Protein AF-A0A9P6KS95-F1 (afdb_monomer_lite)

Secondary structure (DSSP, 8-state):
-HHHHHHHHHTSPPPHHHHHHHHHHTHHHHS----HHHHHHHHHHHHHHHHTTS---------TT----TT-HHHHHHHHHHHHHTT--HHHHHHHHHHHHHHHHHHHHHHHHHHHHHHHHHHHHHHHHTSPP-PPPPPTT--S-SPPP--HHHHHHHHHHHHHHHHHHHHHHHHHHHHHHHHHHHHHHHHHHHHHHHHHHHHHHHHHHHHHHHHHHHHHHHHHHHHHHHHHHHHHHHHHHHTS-----------------------B-TT-PBP---GGG-

Organism: NCBI:txid565426

pLDDT: mean 75.48, std 19.34, range [33.28, 98.31]

Radius of gyration: 48.39 Å; chains: 1; bounding box: 114×67×123 Å

Foldseek 3Di:
DVQVVVCVVVVHRDDPVVVVVVCVVCVCPVDVPDDVVNVVVVCVVVVVVVVVPDPPPPPDDDPVPDDDDLPPVVVVLVVLVVVCVVPNDPVSVVVSVVVVVVSVVVVVVVVVVVVVVVVVVVVVVVVVVPDDQDQDDPPPVPPDPDDDDDDPVSSVVSVVVVVVVVVVVVVVVVVVVVVVVVVVVVVVVVVVVVVVVVVVVVVVVVVVVVVVVVVVVVVVVVVVVVVVVVVVVVVVVVVVCVVDDDDDDDDDDDDDDDDDDDDPDQDADPVGDGDDDDPPVD

Sequence (282 aa):
MIQSFASTIARKAVSIAWVDRFIQRNTNALISRRTVGIDSNRHNADSLIFDQRQPTESNSRESSASVLSNSDWGKFDRLLDAAINTGGGEEARKLSRTVHRVITQKLLLEQENQGLRDALSIKKNRLKRGRPLPLDQPDEDHTGGGAVFRSPHSVQRARDRQHQKDIAEQQLQLQKSEQAEARQANKALKARLLQERRAARRAAQDARAKQRANQATQRHLNQQAREARKQLQDSTKAARIGNTKASKQPHGEAVQVDRAAPTVSAVQSRRGRVIKTPSRYR

Structure (mmCIF, N/CA/C/O backbone):
data_AF-A0A9P6KS95-F1
#
_entry.id   AF-A0A9P6KS95-F1
#
loop_
_atom_site.group_PDB
_atom_site.id
_atom_site.type_symbol
_atom_site.label_atom_id
_atom_site.label_alt_id
_atom_site.label_comp_id
_atom_site.label_asym_id
_atom_site.label_entity_id
_atom_site.label_seq_id
_atom_site.pdbx_PDB_ins_code
_atom_site.Cartn_x
_atom_site.Cartn_y
_atom_site.Cartn_z
_atom_site.occupancy
_atom_site.B_iso_or_equiv
_atom_site.auth_seq_id
_atom_site.auth_comp_id
_atom_site.auth_asym_id
_atom_site.auth_atom_id
_atom_site.pdbx_PDB_model_num
ATOM 1 N N . MET A 1 1 ? 32.896 -35.962 4.779 1.00 69.38 1 MET A N 1
ATOM 2 C CA . MET A 1 1 ? 31.435 -35.767 4.618 1.00 69.38 1 MET A CA 1
ATOM 3 C C . MET A 1 1 ? 30.834 -36.703 3.564 1.00 69.38 1 MET A C 1
ATOM 5 O O . MET A 1 1 ? 29.900 -37.421 3.890 1.00 69.38 1 MET A O 1
ATOM 9 N N . ILE A 1 2 ? 31.375 -36.771 2.338 1.00 76.44 2 ILE A N 1
ATOM 10 C CA . ILE A 1 2 ? 30.861 -37.681 1.287 1.00 76.44 2 ILE A CA 1
ATOM 11 C C . ILE A 1 2 ? 31.072 -39.161 1.655 1.00 76.44 2 ILE A C 1
ATOM 13 O O . ILE A 1 2 ? 30.146 -39.955 1.537 1.00 76.44 2 ILE A O 1
ATOM 17 N N . GLN A 1 3 ? 32.250 -39.525 2.179 1.00 80.38 3 GLN A N 1
ATOM 18 C CA . GLN A 1 3 ? 32.553 -40.901 2.601 1.00 80.38 3 GLN A CA 1
ATOM 19 C C . GLN A 1 3 ? 31.615 -41.409 3.702 1.00 80.38 3 GLN A C 1
ATOM 21 O O . GLN A 1 3 ? 31.086 -42.515 3.608 1.00 80.38 3 GLN A O 1
ATOM 26 N N . SER A 1 4 ? 31.402 -40.596 4.741 1.00 81.06 4 SER A N 1
ATOM 27 C CA . SER A 1 4 ? 30.534 -40.937 5.868 1.00 81.06 4 SER A CA 1
ATOM 28 C C . SER A 1 4 ? 29.090 -41.109 5.404 1.00 81.06 4 SER A C 1
ATOM 30 O O . SER A 1 4 ? 28.477 -42.123 5.705 1.00 81.06 4 SER A O 1
ATOM 32 N N . PHE A 1 5 ? 28.592 -40.183 4.580 1.00 81.62 5 PHE A N 1
ATOM 33 C CA . PHE A 1 5 ? 27.244 -40.239 4.016 1.00 81.62 5 PHE A CA 1
ATOM 34 C C . PHE A 1 5 ? 27.027 -41.467 3.118 1.00 81.62 5 PHE A C 1
ATOM 36 O O . PHE A 1 5 ? 26.058 -42.204 3.295 1.00 81.62 5 PHE A O 1
ATOM 43 N N . ALA A 1 6 ? 27.960 -41.739 2.201 1.00 79.88 6 ALA A N 1
ATOM 44 C CA . ALA A 1 6 ? 27.901 -42.913 1.333 1.00 79.88 6 ALA A CA 1
ATOM 45 C C . ALA A 1 6 ? 27.962 -44.222 2.137 1.00 79.88 6 ALA A C 1
ATOM 47 O O . ALA A 1 6 ? 27.237 -45.166 1.829 1.00 79.88 6 ALA A O 1
ATOM 48 N N . SER A 1 7 ? 28.763 -44.258 3.206 1.00 84.56 7 SER A N 1
ATOM 49 C CA . SER A 1 7 ? 28.861 -45.424 4.091 1.00 84.56 7 SER A CA 1
ATOM 50 C C . SER A 1 7 ? 27.577 -45.663 4.889 1.00 84.56 7 SER A C 1
ATOM 52 O O . SER A 1 7 ? 27.181 -46.812 5.081 1.00 84.56 7 SER A O 1
ATOM 54 N N . THR A 1 8 ? 26.881 -44.598 5.303 1.00 86.50 8 THR A N 1
ATOM 55 C CA . THR A 1 8 ? 25.570 -44.694 5.963 1.00 86.50 8 THR A CA 1
ATOM 56 C C . THR A 1 8 ? 24.503 -45.264 5.027 1.00 86.50 8 THR A C 1
ATOM 58 O O . THR A 1 8 ? 23.732 -46.128 5.438 1.00 86.50 8 THR A O 1
ATOM 61 N N . ILE A 1 9 ? 24.478 -44.833 3.761 1.00 85.44 9 ILE A N 1
ATOM 62 C CA . ILE A 1 9 ? 23.511 -45.326 2.765 1.00 85.44 9 ILE A CA 1
ATOM 63 C C . ILE A 1 9 ? 23.811 -46.775 2.376 1.00 85.44 9 ILE A C 1
ATOM 65 O O . ILE A 1 9 ? 22.913 -47.613 2.359 1.00 85.44 9 ILE A O 1
ATOM 69 N N . ALA A 1 10 ? 25.076 -47.086 2.095 1.00 83.56 10 ALA A N 1
ATOM 70 C CA . ALA A 1 10 ? 25.492 -48.420 1.672 1.00 83.56 10 ALA A CA 1
ATOM 71 C C . ALA A 1 10 ? 25.530 -49.441 2.825 1.00 83.56 10 ALA A C 1
ATOM 73 O O . ALA A 1 10 ? 25.747 -50.628 2.577 1.00 83.56 10 ALA A O 1
ATOM 74 N N . ARG A 1 11 ? 25.362 -48.986 4.080 1.00 84.25 11 ARG A N 1
ATOM 75 C CA . ARG A 1 11 ? 25.533 -49.764 5.324 1.00 84.25 11 ARG A CA 1
ATOM 76 C C . ARG A 1 11 ? 26.853 -50.549 5.378 1.00 84.25 11 ARG A C 1
ATOM 78 O O . ARG A 1 11 ? 26.947 -51.580 6.040 1.00 84.25 11 ARG A O 1
ATOM 85 N N . LYS A 1 12 ? 27.870 -50.071 4.661 1.00 83.50 12 LYS A N 1
ATOM 86 C CA . LYS A 1 12 ? 29.206 -50.663 4.544 1.00 83.50 12 LYS A CA 1
ATOM 87 C C . LYS A 1 12 ? 30.227 -49.539 4.471 1.00 83.50 12 LYS A C 1
ATOM 89 O O . LYS A 1 12 ? 29.952 -48.499 3.878 1.00 83.50 12 LYS A O 1
ATOM 94 N N . ALA A 1 13 ? 31.398 -49.751 5.064 1.00 84.75 13 ALA A N 1
ATOM 95 C CA . ALA A 1 13 ? 32.483 -48.783 5.000 1.00 84.75 13 ALA A CA 1
ATOM 96 C C . ALA A 1 13 ? 32.950 -48.615 3.548 1.00 84.75 13 ALA A C 1
ATOM 98 O O . ALA A 1 13 ? 33.377 -49.570 2.899 1.00 84.75 13 ALA A O 1
ATOM 99 N N . VAL A 1 14 ? 32.841 -47.391 3.037 1.00 86.88 14 VAL A N 1
ATOM 100 C CA . VAL A 1 14 ? 33.267 -47.036 1.683 1.00 86.88 14 VAL A CA 1
ATOM 101 C C . VAL A 1 14 ? 34.720 -46.569 1.715 1.00 86.88 14 VAL A C 1
ATOM 103 O O . VAL A 1 14 ? 35.107 -45.765 2.568 1.00 86.88 14 VAL A O 1
ATOM 106 N N . SER A 1 15 ? 35.533 -47.072 0.783 1.00 89.62 15 SER A N 1
ATOM 107 C CA . SER A 1 15 ? 36.954 -46.730 0.692 1.00 89.62 15 SER A CA 1
ATOM 108 C C . SER A 1 15 ? 37.175 -45.310 0.162 1.00 89.62 15 SER A C 1
ATOM 110 O O . SER A 1 15 ? 36.387 -44.786 -0.627 1.00 89.62 15 SER A O 1
ATOM 112 N N . ILE A 1 16 ? 38.291 -44.695 0.559 1.00 84.38 16 ILE A N 1
ATOM 113 C CA . ILE A 1 16 ? 38.685 -43.350 0.105 1.00 84.38 16 ILE A CA 1
ATOM 114 C C . ILE A 1 16 ? 38.873 -43.323 -1.421 1.00 84.38 16 ILE A C 1
ATOM 116 O O . ILE A 1 16 ? 38.390 -42.414 -2.084 1.00 84.38 16 ILE A O 1
ATOM 120 N N . ALA A 1 17 ? 39.428 -44.389 -2.007 1.00 87.44 17 ALA A N 1
ATOM 121 C CA . ALA A 1 17 ? 39.589 -44.511 -3.458 1.00 87.44 17 ALA A CA 1
ATOM 122 C C . ALA A 1 17 ? 38.253 -44.497 -4.230 1.00 87.44 17 ALA A C 1
ATOM 124 O O . ALA A 1 17 ? 38.185 -44.017 -5.364 1.00 87.44 17 ALA A O 1
ATOM 125 N N . TRP A 1 18 ? 37.175 -45.018 -3.632 1.00 89.38 18 TRP A N 1
ATOM 126 C CA . TRP A 1 18 ? 35.839 -44.911 -4.220 1.00 89.38 18 TRP A CA 1
ATOM 127 C C . TRP A 1 18 ? 35.328 -43.470 -4.173 1.00 89.38 18 TRP A C 1
ATOM 129 O O . TRP A 1 18 ? 34.754 -42.997 -5.151 1.00 89.38 18 TRP A O 1
ATOM 139 N N . VAL A 1 19 ? 35.575 -42.759 -3.068 1.00 84.81 19 VAL A N 1
ATOM 140 C CA . VAL A 1 19 ? 35.194 -41.348 -2.904 1.00 84.81 19 VAL A CA 1
ATOM 141 C C . VAL A 1 19 ? 35.917 -40.473 -3.925 1.00 84.81 19 VAL A C 1
ATOM 143 O O . VAL A 1 19 ? 35.266 -39.661 -4.579 1.00 84.81 19 VAL A O 1
ATOM 146 N N . ASP A 1 20 ? 37.213 -40.695 -4.141 1.00 84.25 20 ASP A N 1
ATOM 147 C CA . ASP A 1 20 ? 37.992 -39.949 -5.134 1.00 84.25 20 ASP A CA 1
ATOM 148 C C . ASP A 1 20 ? 37.464 -40.174 -6.554 1.00 84.25 20 ASP A C 1
ATOM 150 O O . ASP A 1 20 ? 37.212 -39.216 -7.288 1.00 84.25 20 ASP A O 1
ATOM 154 N N . ARG A 1 21 ? 37.190 -41.431 -6.929 1.00 85.31 21 ARG A N 1
ATOM 155 C CA . ARG A 1 21 ? 36.576 -41.753 -8.229 1.00 85.31 21 ARG A CA 1
ATOM 156 C C . ARG A 1 21 ? 35.179 -41.157 -8.371 1.00 85.31 21 ARG A C 1
ATOM 158 O O . ARG A 1 21 ? 34.818 -40.693 -9.451 1.00 85.31 21 ARG A O 1
ATOM 165 N N . PHE A 1 22 ? 34.390 -41.163 -7.300 1.00 83.19 22 PHE A N 1
ATOM 166 C CA . PHE A 1 22 ? 33.045 -40.598 -7.292 1.00 83.19 22 PHE A CA 1
ATOM 167 C C . PHE A 1 22 ? 33.069 -39.080 -7.503 1.00 83.19 22 PHE A C 1
ATOM 169 O O . PHE A 1 22 ? 32.292 -38.573 -8.315 1.00 83.19 22 PHE A O 1
ATOM 176 N N . ILE A 1 23 ? 33.986 -38.373 -6.836 1.00 81.44 23 ILE A N 1
ATOM 177 C CA . ILE A 1 23 ? 34.184 -36.928 -7.001 1.00 81.44 23 ILE A CA 1
ATOM 178 C C . ILE A 1 23 ? 34.668 -36.617 -8.417 1.00 81.44 23 ILE A C 1
ATOM 180 O O . ILE A 1 23 ? 34.097 -35.746 -9.067 1.00 81.44 23 ILE A O 1
ATOM 184 N N . GLN A 1 24 ? 35.653 -37.360 -8.929 1.00 79.44 24 GLN A N 1
ATOM 185 C CA . GLN A 1 24 ? 36.182 -37.179 -10.286 1.00 79.44 24 GLN A CA 1
ATOM 186 C C . GLN A 1 24 ? 35.127 -37.428 -11.373 1.00 79.44 24 GLN A C 1
ATOM 188 O O . GLN A 1 24 ? 35.090 -36.722 -12.380 1.00 79.44 24 GLN A O 1
ATOM 193 N N . ARG A 1 25 ? 34.236 -38.405 -11.174 1.00 80.38 25 ARG A N 1
ATOM 194 C CA . ARG A 1 25 ? 33.188 -38.747 -12.146 1.00 80.38 25 ARG A CA 1
ATOM 195 C C . ARG A 1 25 ? 31.976 -37.815 -12.083 1.00 80.38 25 ARG A C 1
ATOM 197 O O . ARG A 1 25 ? 31.298 -37.651 -13.091 1.00 80.38 25 ARG A O 1
ATOM 204 N N . ASN A 1 26 ? 31.728 -37.183 -10.934 1.00 73.06 26 ASN A N 1
ATOM 205 C CA . ASN A 1 26 ? 30.608 -36.262 -10.711 1.00 73.06 26 ASN A CA 1
ATOM 206 C C . ASN A 1 26 ? 31.068 -34.820 -10.451 1.00 73.06 26 ASN A C 1
ATOM 208 O O . ASN A 1 26 ? 30.389 -34.071 -9.749 1.00 73.06 26 ASN A O 1
ATOM 212 N N . THR A 1 27 ? 32.195 -34.403 -11.029 1.00 68.75 27 THR A N 1
ATOM 213 C CA . THR A 1 27 ? 32.749 -33.049 -10.851 1.00 68.75 27 THR A CA 1
ATOM 214 C C . THR A 1 27 ? 31.733 -31.960 -11.185 1.00 68.75 27 THR A C 1
ATOM 216 O O . THR A 1 27 ? 31.556 -31.043 -10.397 1.00 68.75 27 THR A O 1
ATOM 219 N N . ASN A 1 28 ? 30.992 -32.102 -12.285 1.00 62.06 28 ASN A N 1
ATOM 220 C CA . ASN A 1 28 ? 30.002 -31.112 -12.730 1.00 62.06 28 ASN A CA 1
ATOM 221 C C . ASN A 1 28 ? 28.697 -31.101 -11.912 1.00 62.06 28 ASN A C 1
ATOM 223 O O . ASN A 1 28 ? 27.959 -30.119 -11.957 1.00 62.06 28 ASN A O 1
ATOM 227 N N . ALA A 1 29 ? 28.387 -32.199 -11.215 1.00 63.12 29 ALA A N 1
ATOM 228 C CA . ALA A 1 29 ? 27.145 -32.362 -10.454 1.00 63.12 29 ALA A CA 1
ATOM 229 C C . ALA A 1 29 ? 27.330 -32.052 -8.959 1.00 63.12 29 ALA A C 1
ATOM 231 O O . ALA A 1 29 ? 26.405 -31.573 -8.310 1.00 63.12 29 ALA A O 1
ATOM 232 N N . LEU A 1 30 ? 28.526 -32.310 -8.418 1.00 60.88 30 LEU A N 1
ATOM 233 C CA . LEU A 1 30 ? 28.892 -32.022 -7.028 1.00 60.88 30 LEU A CA 1
ATOM 234 C C . LEU A 1 30 ? 29.461 -30.611 -6.861 1.00 60.88 30 LEU A C 1
ATOM 236 O O . LEU A 1 30 ? 29.242 -29.973 -5.835 1.00 60.88 30 LEU A O 1
ATOM 240 N N . ILE A 1 31 ? 30.187 -30.125 -7.869 1.00 52.81 31 ILE A N 1
ATOM 241 C CA . ILE A 1 31 ? 30.684 -28.757 -7.938 1.00 52.81 31 ILE A CA 1
ATOM 242 C C . ILE A 1 31 ? 29.867 -28.097 -9.039 1.00 52.81 31 ILE A C 1
ATOM 244 O O . ILE A 1 31 ? 30.142 -28.284 -10.224 1.00 52.81 31 ILE A O 1
ATOM 248 N N . SER A 1 32 ? 28.834 -27.341 -8.661 1.00 50.91 32 SER A N 1
ATOM 249 C CA . SER A 1 32 ? 28.173 -26.464 -9.621 1.00 50.91 32 SER A CA 1
ATOM 250 C C . SER A 1 32 ? 29.260 -25.628 -10.298 1.00 50.91 32 SER A C 1
ATOM 252 O O . SER A 1 32 ? 30.040 -24.942 -9.629 1.00 50.91 32 SER A O 1
ATOM 254 N N . ARG A 1 33 ? 29.390 -25.741 -11.628 1.00 52.03 33 ARG A N 1
ATOM 255 C CA . ARG A 1 33 ? 30.286 -24.863 -12.385 1.00 52.03 33 ARG A CA 1
ATOM 256 C C . ARG A 1 33 ? 29.906 -23.435 -12.013 1.00 52.03 33 ARG A C 1
ATOM 258 O O . ARG A 1 33 ? 28.771 -23.014 -12.230 1.00 52.03 33 ARG A O 1
ATOM 265 N N . ARG A 1 34 ? 30.846 -22.747 -11.368 1.00 50.06 34 ARG A N 1
ATOM 266 C CA . ARG A 1 34 ? 30.656 -21.436 -10.751 1.00 50.06 34 ARG A CA 1
ATOM 267 C C . ARG A 1 34 ? 30.195 -20.459 -11.822 1.00 50.06 34 ARG A C 1
ATOM 269 O O . ARG A 1 34 ? 30.966 -20.055 -12.685 1.00 50.06 34 ARG A O 1
ATOM 276 N N . THR A 1 35 ? 28.921 -20.096 -11.797 1.00 49.38 35 THR A N 1
ATOM 277 C CA . THR A 1 35 ? 28.445 -18.933 -12.542 1.00 49.38 35 THR A CA 1
ATOM 278 C C . THR A 1 35 ? 28.929 -17.689 -11.806 1.00 49.38 35 THR A C 1
ATOM 280 O O . THR A 1 35 ? 28.798 -17.639 -10.585 1.00 49.38 35 THR A O 1
ATOM 283 N N . VAL A 1 36 ? 29.433 -16.684 -12.526 1.00 54.62 36 VAL A N 1
ATOM 284 C CA . VAL A 1 36 ? 29.989 -15.427 -11.976 1.00 54.62 36 VAL A CA 1
ATOM 285 C C . VAL A 1 36 ? 29.109 -14.803 -10.874 1.00 54.62 36 VAL A C 1
ATOM 287 O O . VAL A 1 36 ? 29.621 -14.291 -9.884 1.00 54.62 36 VAL A O 1
ATOM 290 N N . GLY A 1 37 ? 27.779 -14.921 -10.975 1.00 57.25 37 GLY A N 1
ATOM 291 C CA . GLY A 1 37 ? 26.849 -14.429 -9.947 1.00 57.25 37 GLY A CA 1
ATOM 292 C C . GLY A 1 37 ? 26.888 -15.178 -8.602 1.00 57.25 37 GLY A C 1
ATOM 293 O O . GLY A 1 37 ? 26.657 -14.572 -7.562 1.00 57.25 37 GLY A O 1
ATOM 294 N N . ILE A 1 38 ? 27.213 -16.475 -8.593 1.00 55.47 38 ILE A N 1
ATOM 295 C CA . ILE A 1 38 ? 27.399 -17.261 -7.357 1.00 55.47 38 ILE A CA 1
ATOM 296 C C . ILE A 1 38 ? 28.740 -16.905 -6.702 1.00 55.47 38 ILE A C 1
ATOM 298 O O . ILE A 1 38 ? 28.825 -16.860 -5.477 1.00 55.47 38 ILE A O 1
ATOM 302 N N . ASP A 1 39 ? 29.763 -16.615 -7.509 1.00 51.34 39 ASP A N 1
ATOM 303 C CA . ASP A 1 39 ? 31.096 -16.219 -7.044 1.00 51.34 39 ASP A CA 1
ATOM 304 C C . ASP A 1 39 ? 31.072 -14.828 -6.395 1.00 51.34 39 ASP A C 1
ATOM 306 O O . ASP A 1 39 ? 31.590 -14.653 -5.300 1.00 51.34 39 ASP A O 1
ATOM 310 N N . SER A 1 40 ? 30.353 -13.867 -6.988 1.00 55.31 40 SER A N 1
ATOM 311 C CA . SER A 1 40 ? 30.149 -12.537 -6.393 1.00 55.31 40 SER A CA 1
ATOM 312 C C . SER A 1 40 ? 29.376 -12.597 -5.068 1.00 55.31 40 SER A C 1
ATOM 314 O O . SER A 1 40 ? 29.752 -11.927 -4.108 1.00 55.31 40 SER A O 1
ATOM 316 N N . ASN A 1 41 ? 28.352 -13.452 -4.967 1.00 57.47 41 ASN A N 1
ATOM 317 C CA . ASN A 1 41 ? 27.613 -13.648 -3.716 1.00 57.47 41 ASN A CA 1
ATOM 318 C C . ASN A 1 41 ? 28.449 -14.351 -2.635 1.00 57.47 41 ASN A C 1
ATOM 320 O O . ASN A 1 41 ? 28.289 -14.039 -1.457 1.00 57.47 41 ASN A O 1
ATOM 324 N N . ARG A 1 42 ? 29.355 -15.268 -3.009 1.00 56.38 42 ARG A N 1
ATOM 325 C CA . ARG A 1 42 ? 30.308 -15.865 -2.061 1.00 56.38 42 ARG A CA 1
ATOM 326 C C . ARG A 1 42 ? 31.392 -14.890 -1.654 1.00 56.38 42 ARG A C 1
ATOM 328 O O . ARG A 1 42 ? 31.638 -14.796 -0.470 1.00 56.38 42 ARG A O 1
ATOM 335 N N . HIS A 1 43 ? 31.980 -14.136 -2.576 1.00 57.16 43 HIS A N 1
ATOM 336 C CA . HIS A 1 43 ? 32.953 -13.106 -2.228 1.00 57.16 43 HIS A CA 1
ATOM 337 C C . HIS A 1 43 ? 32.350 -12.044 -1.311 1.00 57.16 43 HIS A C 1
ATOM 339 O O . HIS A 1 43 ? 33.025 -11.657 -0.373 1.00 57.16 43 HIS A O 1
ATOM 345 N N . ASN A 1 44 ? 31.081 -11.659 -1.500 1.00 58.34 44 ASN A N 1
ATOM 346 C CA . ASN A 1 44 ? 30.367 -10.802 -0.549 1.00 58.34 44 ASN A CA 1
ATOM 347 C C . ASN A 1 44 ? 30.124 -11.490 0.803 1.00 58.34 44 ASN A C 1
ATOM 349 O O . ASN A 1 44 ? 30.267 -10.863 1.845 1.00 58.34 44 ASN A O 1
ATOM 353 N N . ALA A 1 45 ? 29.749 -12.771 0.824 1.00 53.09 45 ALA A N 1
ATOM 354 C CA . ALA A 1 45 ? 29.557 -13.499 2.079 1.00 53.09 45 ALA A CA 1
ATOM 355 C C . ALA A 1 45 ? 30.885 -13.708 2.834 1.00 53.09 45 ALA A C 1
ATOM 357 O O . ALA A 1 45 ? 30.952 -13.500 4.041 1.00 53.09 45 ALA A O 1
ATOM 358 N N . ASP A 1 46 ? 31.947 -14.066 2.116 1.00 47.31 46 ASP A N 1
ATOM 359 C CA . ASP A 1 46 ? 33.292 -14.297 2.630 1.00 47.31 46 ASP A CA 1
ATOM 360 C C . ASP A 1 46 ? 33.966 -12.966 3.013 1.00 47.31 46 ASP A C 1
ATOM 362 O O . ASP A 1 46 ? 34.670 -12.932 4.017 1.00 47.31 46 ASP A O 1
ATOM 366 N N . SER A 1 47 ? 33.702 -11.853 2.311 1.00 55.31 47 SER A N 1
ATOM 367 C CA . SER A 1 47 ? 34.147 -10.510 2.716 1.00 55.31 47 SER A CA 1
ATOM 368 C C . SER A 1 47 ? 33.391 -10.009 3.941 1.00 55.31 47 SER A C 1
ATOM 370 O O . SER A 1 47 ? 34.016 -9.448 4.828 1.00 55.31 47 SER A O 1
ATOM 372 N N . LEU A 1 48 ? 32.087 -10.281 4.072 1.00 52.78 48 LEU A N 1
ATOM 373 C CA . LEU A 1 48 ? 31.341 -9.997 5.305 1.00 52.78 48 LEU A CA 1
ATOM 374 C C . LEU A 1 48 ? 31.882 -10.802 6.498 1.00 52.78 48 LEU A C 1
ATOM 376 O O . LEU A 1 48 ? 31.934 -10.283 7.611 1.00 52.78 48 LEU A O 1
ATOM 380 N N . ILE A 1 49 ? 32.317 -12.045 6.265 1.00 45.97 49 ILE A N 1
ATOM 381 C CA . ILE A 1 49 ? 32.978 -12.879 7.279 1.00 45.97 49 ILE A CA 1
ATOM 382 C C . ILE A 1 49 ? 34.400 -12.365 7.584 1.00 45.97 49 ILE A C 1
ATOM 384 O O . ILE A 1 49 ? 34.838 -12.433 8.733 1.00 45.97 49 ILE A O 1
ATOM 388 N N . PHE A 1 50 ? 35.127 -11.850 6.587 1.00 36.19 50 PHE A N 1
ATOM 389 C CA . PHE A 1 50 ? 36.518 -11.401 6.723 1.00 36.19 50 PHE A CA 1
ATOM 390 C C . PHE A 1 50 ? 36.646 -9.987 7.314 1.00 36.19 50 PHE A C 1
ATOM 392 O O . PHE A 1 50 ? 37.469 -9.787 8.207 1.00 36.19 50 PHE A O 1
ATOM 399 N N . ASP A 1 51 ? 35.787 -9.044 6.919 1.00 47.88 51 ASP A N 1
ATOM 400 C CA . ASP A 1 51 ? 35.701 -7.695 7.501 1.00 47.88 51 ASP A CA 1
ATOM 401 C C . ASP A 1 51 ? 35.262 -7.741 8.975 1.00 47.88 51 ASP A C 1
ATOM 403 O O . ASP A 1 51 ? 35.634 -6.877 9.765 1.00 47.88 51 ASP A O 1
ATOM 407 N N . GLN A 1 52 ? 34.540 -8.789 9.392 1.00 47.00 52 GLN A N 1
ATOM 408 C CA . GLN A 1 52 ? 34.200 -9.039 10.800 1.00 47.00 52 GLN A CA 1
ATOM 409 C C . GLN A 1 52 ? 35.321 -9.710 11.610 1.00 47.00 52 GLN A C 1
ATOM 411 O O . GLN A 1 52 ? 35.230 -9.759 12.838 1.00 47.00 52 GLN A O 1
ATOM 416 N N . ARG A 1 53 ? 36.373 -10.230 10.963 1.00 38.81 53 ARG A N 1
ATOM 417 C CA . ARG A 1 53 ? 37.470 -10.955 11.629 1.00 38.81 53 ARG A CA 1
ATOM 418 C C . ARG A 1 53 ? 38.738 -10.135 11.828 1.00 38.81 53 ARG A C 1
ATOM 420 O O . ARG A 1 53 ? 39.645 -10.612 12.505 1.00 38.81 53 ARG A O 1
ATOM 427 N N . GLN A 1 54 ? 38.804 -8.927 11.275 1.00 35.16 54 GLN A N 1
ATOM 428 C CA . GLN A 1 54 ? 39.874 -7.991 11.593 1.00 35.16 54 GLN A CA 1
ATOM 429 C C . GLN A 1 54 ? 39.553 -7.318 12.937 1.00 35.16 54 GLN A C 1
ATOM 431 O O . GLN A 1 54 ? 38.527 -6.639 13.047 1.00 35.16 54 GLN A O 1
ATOM 436 N N . PRO A 1 55 ? 40.393 -7.466 13.977 1.00 37.25 55 PRO A N 1
ATOM 437 C CA . PRO A 1 55 ? 40.324 -6.566 15.108 1.00 37.25 55 PRO A CA 1
ATOM 438 C C . PRO A 1 55 ? 40.749 -5.194 14.588 1.00 37.25 55 PRO A C 1
ATOM 440 O O . PRO A 1 55 ? 41.932 -4.917 14.413 1.00 37.25 55 PRO A O 1
ATOM 443 N N . THR A 1 56 ? 39.781 -4.323 14.303 1.00 40.44 56 THR A N 1
ATOM 444 C CA . THR A 1 56 ? 40.058 -2.893 14.239 1.00 40.44 56 THR A CA 1
ATOM 445 C C . THR A 1 56 ? 40.437 -2.475 15.654 1.00 40.44 56 THR A C 1
ATOM 447 O O . THR A 1 56 ? 39.575 -2.103 16.453 1.00 40.44 56 THR A O 1
ATOM 450 N N . GLU A 1 57 ? 41.724 -2.570 15.981 1.00 38.41 57 GLU A N 1
ATOM 451 C CA . GLU A 1 57 ? 42.325 -1.779 17.045 1.00 38.41 57 GLU A CA 1
ATOM 452 C C . GLU A 1 57 ? 42.242 -0.309 16.632 1.00 38.41 57 GLU A C 1
ATOM 454 O O . GLU A 1 57 ? 43.190 0.313 16.165 1.00 38.41 57 GLU A O 1
ATOM 459 N N . SER A 1 58 ? 41.041 0.246 16.743 1.00 38.34 58 SER A N 1
ATOM 460 C CA . SER A 1 58 ? 40.831 1.677 16.757 1.00 38.34 58 SER A CA 1
ATOM 461 C C . SER A 1 58 ? 40.525 2.030 18.201 1.00 38.34 58 SER A C 1
ATOM 463 O O . SER A 1 58 ? 39.375 2.086 18.630 1.00 38.34 58 SER A O 1
ATOM 465 N N . ASN A 1 59 ? 41.605 2.212 18.962 1.00 37.53 59 ASN A N 1
ATOM 466 C CA . ASN A 1 59 ? 41.604 3.005 20.182 1.00 37.53 59 ASN A CA 1
ATOM 467 C C . ASN A 1 59 ? 41.161 4.426 19.811 1.00 37.53 59 ASN A C 1
ATOM 469 O O . ASN A 1 59 ? 41.979 5.303 19.545 1.00 37.53 59 ASN A O 1
ATOM 473 N N . SER A 1 60 ? 39.854 4.655 19.763 1.00 37.62 60 SER A N 1
ATOM 474 C CA . SER A 1 60 ? 39.286 5.993 19.711 1.00 37.62 60 SER A CA 1
ATOM 475 C C . SER A 1 60 ? 38.175 6.047 20.740 1.00 37.62 60 SER A C 1
ATOM 477 O O . SER A 1 60 ? 37.168 5.356 20.614 1.00 37.62 60 SER A O 1
ATOM 479 N N . ARG A 1 61 ? 38.446 6.813 21.802 1.00 42.59 61 ARG A N 1
ATOM 480 C CA . ARG A 1 61 ? 37.559 7.141 22.923 1.00 42.59 61 ARG A CA 1
ATOM 481 C C . ARG A 1 61 ? 36.085 7.047 22.528 1.00 42.59 61 ARG A C 1
ATOM 483 O O . ARG A 1 61 ? 35.584 7.888 21.781 1.00 42.59 61 ARG A O 1
ATOM 490 N N . GLU A 1 62 ? 35.408 6.037 23.066 1.00 40.03 62 GLU A N 1
ATOM 491 C CA . GLU A 1 62 ? 33.962 5.877 22.983 1.00 40.03 62 GLU A CA 1
ATOM 492 C C . GLU A 1 62 ? 33.279 7.156 23.473 1.00 40.03 62 GLU A C 1
ATOM 494 O O . GLU A 1 62 ? 33.260 7.482 24.658 1.00 40.03 62 GLU A O 1
ATOM 499 N N . SER A 1 63 ? 32.742 7.918 22.523 1.00 42.62 63 SER A N 1
ATOM 500 C CA . SER A 1 63 ? 31.794 8.982 22.813 1.00 42.62 63 SER A CA 1
ATOM 501 C C . SER A 1 63 ? 30.469 8.327 23.187 1.00 42.62 63 SER A C 1
ATOM 503 O O . SER A 1 63 ? 29.772 7.787 22.324 1.00 42.62 63 SER A O 1
ATOM 505 N N . SER A 1 64 ? 30.113 8.395 24.469 1.00 46.94 64 SER A N 1
ATOM 506 C CA . SER A 1 64 ? 28.942 7.767 25.105 1.00 46.94 64 SER A CA 1
ATOM 507 C C . SER A 1 64 ? 27.565 8.244 24.600 1.00 46.94 64 SER A C 1
ATOM 509 O O . SER A 1 64 ? 26.558 8.009 25.260 1.00 46.94 64 SER A O 1
ATOM 511 N N . ALA A 1 65 ? 27.500 8.934 23.458 1.00 49.94 65 ALA A N 1
ATOM 512 C CA . ALA A 1 65 ? 26.299 9.584 22.931 1.00 49.94 65 ALA A CA 1
ATOM 513 C C . ALA A 1 65 ? 25.909 9.148 21.505 1.00 49.94 65 ALA A C 1
ATOM 515 O O . ALA A 1 65 ? 24.954 9.688 20.948 1.00 49.94 65 ALA A O 1
ATOM 516 N N . SER A 1 66 ? 26.615 8.193 20.885 1.00 53.34 66 SER A N 1
ATOM 517 C CA . SER A 1 66 ? 26.237 7.717 19.545 1.00 53.34 66 SER A CA 1
ATOM 518 C C . SER A 1 66 ? 25.177 6.614 19.620 1.00 53.34 66 SER A C 1
ATOM 520 O O . SER A 1 66 ? 25.359 5.584 20.266 1.00 53.34 66 SER A O 1
ATOM 522 N N . VAL A 1 67 ? 24.040 6.846 18.959 1.00 50.84 67 VAL A N 1
ATOM 523 C CA . VAL A 1 67 ? 22.982 5.845 18.778 1.00 50.84 67 VAL A CA 1
ATOM 524 C C . VAL A 1 67 ? 23.557 4.713 17.929 1.00 50.84 67 VAL A C 1
ATOM 526 O O . VAL A 1 67 ? 23.932 4.934 16.778 1.00 50.84 67 VAL A O 1
ATOM 529 N N . LEU A 1 68 ? 23.656 3.514 18.504 1.00 58.22 68 LEU A N 1
ATOM 530 C CA . LEU A 1 68 ? 24.148 2.329 17.803 1.00 58.22 68 LEU A CA 1
ATOM 531 C C . LEU A 1 68 ? 23.293 2.079 16.551 1.00 58.22 68 LEU A C 1
ATOM 533 O O . LEU A 1 68 ? 22.076 1.901 16.640 1.00 58.22 68 LEU A O 1
ATOM 537 N N . SER A 1 69 ? 23.934 2.091 15.380 1.00 55.78 69 SER A N 1
ATOM 538 C CA . SER A 1 69 ? 23.271 1.820 14.104 1.00 55.78 69 SER A CA 1
ATOM 539 C C . SER A 1 69 ? 22.770 0.376 14.064 1.00 55.78 69 SER A C 1
ATOM 541 O O . SER A 1 69 ? 23.449 -0.539 14.525 1.00 55.78 69 SER A O 1
ATOM 543 N N . ASN A 1 70 ? 21.608 0.148 13.447 1.00 56.50 70 ASN A N 1
ATOM 544 C CA . ASN A 1 70 ? 21.017 -1.187 13.276 1.00 56.50 70 ASN A CA 1
ATOM 545 C C . ASN A 1 70 ? 21.949 -2.201 12.581 1.00 56.50 70 ASN A C 1
ATOM 547 O O . ASN A 1 70 ? 21.744 -3.402 12.734 1.00 56.50 70 ASN A O 1
ATOM 551 N N . SER A 1 71 ? 22.943 -1.726 11.826 1.00 58.72 71 SER A N 1
ATOM 552 C CA . SER A 1 71 ? 23.965 -2.525 11.139 1.00 58.72 71 SER A CA 1
ATOM 553 C C . SER A 1 71 ? 25.081 -3.046 12.053 1.00 58.72 71 SER A C 1
ATOM 555 O O . SER A 1 71 ? 25.818 -3.951 11.669 1.00 58.72 71 SER A O 1
ATOM 557 N N . ASP A 1 72 ? 25.221 -2.500 13.262 1.00 66.44 72 ASP A N 1
ATOM 558 C CA . ASP A 1 72 ? 26.423 -2.653 14.085 1.00 66.44 72 ASP A CA 1
ATOM 559 C C . ASP A 1 72 ? 26.262 -3.765 15.133 1.00 66.44 72 ASP A C 1
ATOM 561 O O . ASP A 1 72 ? 26.532 -3.578 16.321 1.00 66.44 72 ASP A O 1
ATOM 565 N N . TRP A 1 73 ? 25.808 -4.945 14.702 1.00 72.19 73 TRP A N 1
ATOM 566 C CA . TRP A 1 73 ? 25.489 -6.057 15.607 1.00 72.19 73 TRP A CA 1
ATOM 567 C C . TRP A 1 73 ? 26.683 -6.487 16.477 1.00 72.19 73 TRP A C 1
ATOM 569 O O . TRP A 1 73 ? 26.488 -6.785 17.647 1.00 72.19 73 TRP A O 1
ATOM 579 N N . GLY A 1 74 ? 27.919 -6.426 15.965 1.00 69.06 74 GLY A N 1
ATOM 580 C CA . GLY A 1 74 ? 29.123 -6.744 16.744 1.00 69.06 74 GLY A CA 1
ATOM 581 C C . GLY A 1 74 ? 29.418 -5.743 17.870 1.00 69.06 74 GLY A C 1
ATOM 582 O O . GLY A 1 74 ? 30.041 -6.107 18.863 1.00 69.06 74 GLY A O 1
ATOM 583 N N . LYS A 1 75 ? 28.949 -4.489 17.760 1.00 73.75 75 LYS A N 1
ATOM 584 C CA . LYS A 1 75 ? 29.035 -3.503 18.853 1.00 73.75 75 LYS A CA 1
ATOM 585 C C . LYS A 1 75 ? 27.967 -3.772 19.912 1.00 73.75 75 LYS A C 1
ATOM 587 O O . LYS A 1 75 ? 28.266 -3.713 21.100 1.00 73.75 75 LYS A O 1
ATOM 592 N N . PHE A 1 76 ? 26.750 -4.122 19.486 1.00 68.88 76 PHE A N 1
ATOM 593 C CA . PHE A 1 76 ? 25.697 -4.582 20.397 1.00 68.88 76 PHE A CA 1
ATOM 594 C C . PHE A 1 76 ? 26.118 -5.840 21.161 1.00 68.88 76 PHE A C 1
ATOM 596 O O . PHE A 1 76 ? 25.886 -5.916 22.363 1.00 68.88 76 PHE A O 1
ATOM 603 N N . ASP A 1 77 ? 26.758 -6.789 20.480 1.00 70.56 77 ASP A N 1
ATOM 604 C CA . ASP A 1 77 ? 27.194 -8.056 21.062 1.00 70.56 77 ASP A CA 1
ATOM 605 C C . ASP A 1 77 ? 28.272 -7.850 22.134 1.00 70.56 77 ASP A C 1
ATOM 607 O O . ASP A 1 77 ? 28.100 -8.255 23.278 1.00 70.56 77 ASP A O 1
ATOM 611 N N . ARG A 1 78 ? 29.313 -7.060 21.829 1.00 78.62 78 ARG A N 1
ATOM 612 C CA . ARG A 1 78 ? 30.355 -6.691 22.806 1.00 78.62 78 ARG A CA 1
ATOM 613 C C . ARG A 1 78 ? 29.793 -5.992 24.045 1.00 78.62 78 ARG A C 1
ATOM 615 O O . ARG A 1 78 ? 30.269 -6.242 25.149 1.00 78.62 78 ARG A O 1
ATOM 622 N N . LEU A 1 79 ? 28.792 -5.123 23.879 1.00 74.56 79 LEU A N 1
ATOM 623 C CA . LEU A 1 79 ? 28.141 -4.439 25.000 1.00 74.56 79 LEU A CA 1
ATOM 624 C C . LEU A 1 79 ? 27.272 -5.387 25.831 1.00 74.56 79 LEU A C 1
ATOM 626 O O . LEU A 1 79 ? 27.278 -5.302 27.059 1.00 74.56 79 LEU A O 1
ATOM 630 N N . LEU A 1 80 ? 26.542 -6.296 25.179 1.00 76.44 80 LEU A N 1
ATOM 631 C CA . LEU A 1 80 ? 25.763 -7.327 25.863 1.00 76.44 80 LEU A CA 1
ATOM 632 C C . LEU A 1 80 ? 26.681 -8.274 26.638 1.00 76.44 80 LEU A C 1
ATOM 634 O O . LEU A 1 80 ? 26.421 -8.535 27.811 1.00 76.44 80 LEU A O 1
ATOM 638 N N . ASP A 1 81 ? 27.777 -8.722 26.032 1.00 77.75 81 ASP A N 1
ATOM 639 C CA . ASP A 1 81 ? 28.774 -9.570 26.679 1.00 77.75 81 ASP A CA 1
ATOM 640 C C . ASP A 1 81 ? 29.470 -8.856 27.840 1.00 77.75 81 ASP A C 1
ATOM 642 O O . ASP A 1 81 ? 29.613 -9.443 28.913 1.00 77.75 81 ASP A O 1
ATOM 646 N N . ALA A 1 82 ? 29.841 -7.580 27.688 1.00 77.38 82 ALA A N 1
ATOM 647 C CA . ALA A 1 82 ? 30.393 -6.783 28.782 1.00 77.38 82 ALA A CA 1
ATOM 648 C C . ALA A 1 82 ? 29.411 -6.701 29.964 1.00 77.38 82 ALA A C 1
ATOM 650 O O . ALA A 1 82 ? 29.795 -6.996 31.095 1.00 77.38 82 ALA A O 1
ATOM 651 N N . ALA A 1 83 ? 28.135 -6.398 29.703 1.00 73.38 83 ALA A N 1
ATOM 652 C CA . ALA A 1 83 ? 27.099 -6.302 30.734 1.00 73.38 83 ALA A CA 1
ATOM 653 C C . ALA A 1 83 ? 26.812 -7.644 31.438 1.00 73.38 83 ALA A C 1
ATOM 655 O O . ALA A 1 83 ? 26.523 -7.681 32.637 1.00 73.38 83 ALA A O 1
ATOM 656 N N . ILE A 1 84 ? 26.900 -8.764 30.715 1.00 77.44 84 ILE A N 1
ATOM 657 C CA . ILE A 1 84 ? 26.702 -10.109 31.274 1.00 77.44 84 ILE A CA 1
ATOM 658 C C . ILE A 1 84 ? 27.921 -10.543 32.093 1.00 77.44 84 ILE A C 1
ATOM 660 O O . ILE A 1 84 ? 27.759 -11.131 33.163 1.00 77.44 84 ILE A O 1
ATOM 664 N N . ASN A 1 85 ? 29.133 -10.231 31.634 1.00 74.81 85 ASN A N 1
ATOM 665 C CA . ASN A 1 85 ? 30.372 -10.589 32.324 1.00 74.81 85 ASN A CA 1
ATOM 666 C C . ASN A 1 85 ? 30.593 -9.772 33.611 1.00 74.81 85 ASN A C 1
ATOM 668 O O . ASN A 1 85 ? 31.251 -10.260 34.525 1.00 74.81 85 ASN A O 1
ATOM 672 N N . THR A 1 86 ? 29.988 -8.585 33.744 1.00 70.50 86 THR A N 1
ATOM 673 C CA . THR A 1 86 ? 30.073 -7.750 34.961 1.00 70.50 86 THR A CA 1
ATOM 674 C C . THR A 1 86 ? 29.206 -8.215 36.142 1.00 70.50 86 THR A C 1
ATOM 676 O O . THR A 1 86 ? 29.232 -7.578 37.191 1.00 70.50 86 THR A O 1
ATOM 679 N N . GLY A 1 87 ? 28.449 -9.314 36.014 1.00 64.06 87 GLY A N 1
ATOM 680 C CA . GLY A 1 87 ? 27.639 -9.860 37.120 1.00 64.06 87 GLY A CA 1
ATOM 681 C C . GLY A 1 87 ? 26.300 -10.491 36.721 1.00 64.06 87 GLY A C 1
ATOM 682 O O . GLY A 1 87 ? 25.390 -10.586 37.542 1.00 64.06 87 GLY A O 1
ATOM 683 N N . GLY A 1 88 ? 26.134 -10.896 35.461 1.00 65.06 88 GLY A N 1
ATOM 684 C CA . GLY A 1 88 ? 24.866 -11.377 34.922 1.00 65.06 88 GLY A CA 1
ATOM 685 C C . GLY A 1 88 ? 24.459 -12.765 35.429 1.00 65.06 88 GLY A C 1
ATOM 686 O O . GLY A 1 88 ? 25.125 -13.768 35.159 1.00 65.06 88 GLY A O 1
ATOM 687 N N . GLY A 1 89 ? 23.306 -12.836 36.102 1.00 78.81 89 GLY A N 1
ATOM 688 C CA . GLY A 1 89 ? 22.627 -14.091 36.443 1.00 78.81 89 GLY A CA 1
ATOM 689 C C . GLY A 1 89 ? 22.080 -14.844 35.217 1.00 78.81 89 GLY A C 1
ATOM 690 O O . GLY A 1 89 ? 22.174 -14.391 34.075 1.00 78.81 89 GLY A O 1
ATOM 691 N N . GLU A 1 90 ? 21.466 -16.013 35.431 1.00 78.56 90 GLU A N 1
ATOM 692 C CA . GLU A 1 90 ? 20.899 -16.825 34.337 1.00 78.56 90 GLU A CA 1
ATOM 693 C C . GLU A 1 90 ? 19.850 -16.085 33.491 1.00 78.56 90 GLU A C 1
ATOM 695 O O . GLU A 1 90 ? 19.730 -16.346 32.292 1.00 78.56 90 GLU A O 1
ATOM 700 N N . GLU A 1 91 ? 19.113 -15.147 34.088 1.00 78.31 91 GLU A N 1
ATOM 701 C CA . GLU A 1 91 ? 18.121 -14.319 33.396 1.00 78.31 91 GLU A CA 1
ATOM 702 C C . GLU A 1 91 ? 18.760 -13.395 32.354 1.00 78.31 91 GLU A C 1
ATOM 704 O O . GLU A 1 91 ? 18.258 -13.298 31.233 1.00 78.31 91 GLU A O 1
ATOM 709 N N . ALA A 1 92 ? 19.925 -12.814 32.661 1.00 81.25 92 ALA A N 1
ATOM 710 C CA . ALA A 1 92 ? 20.685 -11.992 31.720 1.00 81.25 92 ALA A CA 1
ATOM 711 C C . ALA A 1 92 ? 21.181 -12.822 30.523 1.00 81.25 92 ALA A C 1
ATOM 713 O O . ALA A 1 92 ? 21.099 -12.386 29.374 1.00 81.25 92 ALA A O 1
ATOM 714 N N . ARG A 1 93 ? 21.607 -14.072 30.761 1.00 80.62 93 ARG A N 1
ATOM 715 C CA . ARG A 1 93 ? 22.006 -14.998 29.683 1.00 80.62 93 ARG A CA 1
ATOM 716 C C . ARG A 1 93 ? 20.820 -15.424 28.817 1.00 80.62 93 ARG A C 1
ATOM 718 O O . ARG A 1 93 ? 20.962 -15.536 27.599 1.00 80.62 93 ARG A O 1
ATOM 725 N N . LYS A 1 94 ? 19.645 -15.660 29.414 1.00 83.44 94 LYS A N 1
ATOM 726 C CA . LYS A 1 94 ? 18.403 -15.942 28.668 1.00 83.44 94 LYS A CA 1
ATOM 727 C C . LYS A 1 94 ? 18.014 -14.744 27.801 1.00 83.44 94 LYS A C 1
ATOM 729 O O . LYS A 1 94 ? 17.757 -14.933 26.612 1.00 83.44 94 LYS A O 1
ATOM 734 N N . LEU A 1 95 ? 18.055 -13.533 28.359 1.00 82.94 95 LEU A N 1
ATOM 735 C CA . LEU A 1 95 ? 17.783 -12.300 27.624 1.00 82.94 95 LEU A CA 1
ATOM 736 C C . LEU A 1 95 ? 18.761 -12.123 26.456 1.00 82.94 95 LEU A C 1
ATOM 738 O O . LEU A 1 95 ? 18.318 -11.921 25.329 1.00 82.94 95 LEU A O 1
ATOM 742 N N . SER A 1 96 ? 20.061 -12.319 26.676 1.00 83.31 96 SER A N 1
ATOM 743 C CA . SER A 1 96 ? 21.070 -12.255 25.612 1.00 83.31 96 SER A CA 1
ATOM 744 C C . SER A 1 96 ? 20.757 -13.194 24.452 1.00 83.31 96 SER A C 1
ATOM 746 O O . SER A 1 96 ? 20.690 -12.752 23.307 1.00 83.31 96 SER A O 1
ATOM 748 N N . ARG A 1 97 ? 20.444 -14.466 24.728 1.00 82.12 97 ARG A N 1
ATOM 749 C CA . ARG A 1 97 ? 20.060 -15.433 23.683 1.00 82.12 97 ARG A CA 1
ATOM 750 C C . ARG A 1 97 ? 18.817 -14.991 22.910 1.00 82.12 97 ARG A C 1
ATOM 752 O O . ARG A 1 97 ? 18.746 -15.188 21.698 1.00 82.12 97 ARG A O 1
ATOM 759 N N . THR A 1 98 ? 17.829 -14.401 23.588 1.00 86.69 98 THR A N 1
ATOM 760 C CA . THR A 1 98 ? 16.633 -13.875 22.910 1.00 86.69 98 THR A CA 1
ATOM 761 C C . THR A 1 98 ? 16.943 -12.652 22.056 1.00 86.69 98 THR A C 1
ATOM 763 O O . THR A 1 98 ? 16.456 -12.571 20.932 1.00 86.69 98 THR A O 1
ATOM 766 N N . VAL A 1 99 ? 17.796 -11.748 22.538 1.00 84.56 99 VAL A N 1
ATOM 767 C CA . VAL A 1 99 ? 18.230 -10.562 21.795 1.00 84.56 99 VAL A CA 1
ATOM 768 C C . VAL A 1 99 ? 19.015 -10.981 20.554 1.00 84.56 99 VAL A C 1
ATOM 770 O O . VAL A 1 99 ? 18.666 -10.559 19.456 1.00 84.56 99 VAL A O 1
ATOM 773 N N . HIS A 1 100 ? 19.962 -11.908 20.695 1.00 81.62 100 HIS A N 1
ATOM 774 C CA . HIS A 1 100 ? 20.666 -12.538 19.579 1.00 81.62 100 HIS A CA 1
ATOM 775 C C . HIS A 1 100 ? 19.700 -13.106 18.542 1.00 81.62 100 HIS A C 1
ATOM 777 O O . HIS A 1 100 ? 19.788 -12.774 17.364 1.00 81.62 100 HIS A O 1
ATOM 783 N N . ARG A 1 101 ? 18.719 -13.907 18.978 1.00 88.44 101 ARG A N 1
ATOM 784 C CA . ARG A 1 101 ? 17.708 -14.482 18.084 1.00 88.44 101 ARG A CA 1
ATOM 785 C C . ARG A 1 101 ? 16.937 -13.405 17.320 1.00 88.44 101 ARG A C 1
ATOM 787 O O . ARG A 1 101 ? 16.753 -13.550 16.115 1.00 88.44 101 ARG A O 1
ATOM 794 N N . VAL A 1 102 ? 16.482 -12.353 17.999 1.00 88.06 102 VAL A N 1
ATOM 795 C CA . VAL A 1 102 ? 15.730 -11.253 17.372 1.00 88.06 102 VAL A CA 1
ATOM 796 C C . VAL A 1 102 ? 16.605 -10.490 16.379 1.00 88.06 102 VAL A C 1
ATOM 798 O O . VAL A 1 102 ? 16.152 -10.186 15.278 1.00 88.06 102 VAL A O 1
ATOM 801 N N . ILE A 1 103 ? 17.865 -10.231 16.726 1.00 82.94 103 ILE A N 1
ATOM 802 C CA . ILE A 1 103 ? 18.821 -9.549 15.848 1.00 82.94 103 ILE A CA 1
ATOM 803 C C . ILE A 1 103 ? 19.096 -10.388 14.596 1.00 82.94 103 ILE A C 1
ATOM 805 O O . ILE A 1 103 ? 18.971 -9.876 13.485 1.00 82.94 103 ILE A O 1
ATOM 809 N N . THR A 1 104 ? 19.391 -11.683 14.741 1.00 82.94 104 THR A N 1
ATOM 810 C CA . THR A 1 104 ? 19.601 -12.585 13.597 1.00 82.94 104 THR A CA 1
ATOM 811 C C . THR A 1 104 ? 18.360 -12.658 12.708 1.00 82.94 104 THR A C 1
ATOM 813 O O . THR A 1 104 ? 18.474 -12.596 11.486 1.00 82.94 104 THR A O 1
ATOM 816 N N . GLN A 1 105 ? 17.166 -12.753 13.305 1.00 87.38 105 GLN A N 1
ATOM 817 C CA . GLN A 1 105 ? 15.906 -12.743 12.557 1.00 87.38 105 GLN A CA 1
ATOM 818 C C . GLN A 1 105 ? 15.720 -11.438 11.781 1.00 87.38 105 GLN A C 1
ATOM 820 O O . GLN A 1 105 ? 15.362 -11.477 10.607 1.00 87.38 105 GLN A O 1
ATOM 825 N N . LYS A 1 106 ? 15.993 -10.289 12.404 1.00 86.69 106 LYS A N 1
ATOM 826 C CA . LYS A 1 106 ? 15.912 -8.983 11.748 1.00 86.69 106 LYS A CA 1
ATOM 827 C C . LYS A 1 106 ? 16.877 -8.886 10.569 1.00 86.69 106 LYS A C 1
ATOM 829 O O . LYS A 1 106 ? 16.453 -8.488 9.490 1.00 86.69 106 LYS A O 1
ATOM 834 N N . LEU A 1 107 ? 18.130 -9.299 10.750 1.00 85.38 107 LEU A N 1
ATOM 835 C CA . LEU A 1 107 ? 19.125 -9.286 9.679 1.00 85.38 107 LEU A CA 1
ATOM 836 C C . LEU A 1 107 ? 18.695 -10.178 8.508 1.00 85.38 107 LEU A C 1
ATOM 838 O O . LEU A 1 107 ? 18.761 -9.756 7.356 1.00 85.38 107 LEU A O 1
ATOM 842 N N . LEU A 1 108 ? 18.206 -11.389 8.794 1.00 89.19 108 LEU A N 1
ATOM 843 C CA . LEU A 1 108 ? 17.709 -12.298 7.762 1.00 89.19 108 LEU A CA 1
ATOM 844 C C . LEU A 1 108 ? 16.547 -11.673 6.979 1.00 89.19 108 LEU A C 1
ATOM 846 O O . LEU A 1 108 ? 16.542 -11.724 5.752 1.00 89.19 108 LEU A O 1
ATOM 850 N N . LEU A 1 109 ? 15.607 -11.032 7.679 1.00 92.69 109 LEU A N 1
ATOM 851 C CA . LEU A 1 109 ? 14.489 -10.325 7.058 1.00 92.69 109 LEU A CA 1
ATOM 852 C C . LEU A 1 109 ? 14.950 -9.126 6.223 1.00 92.69 109 LEU A C 1
ATOM 854 O O . LEU A 1 109 ? 14.377 -8.864 5.169 1.00 92.69 109 LEU A O 1
ATOM 858 N N . GLU A 1 110 ? 15.957 -8.372 6.659 1.00 87.75 110 GLU A N 1
ATOM 859 C CA . GLU A 1 110 ? 16.513 -7.259 5.881 1.00 87.75 110 GLU A CA 1
ATOM 860 C C . GLU A 1 110 ? 17.145 -7.756 4.575 1.00 87.75 110 GLU A C 1
ATOM 862 O O . GLU A 1 110 ? 16.854 -7.208 3.509 1.00 87.75 110 GLU A O 1
ATOM 867 N N . GLN A 1 111 ? 17.927 -8.837 4.633 1.00 89.62 111 GLN A N 1
ATOM 868 C CA . GLN A 1 111 ? 18.524 -9.461 3.448 1.00 89.62 111 GLN A CA 1
ATOM 869 C C . GLN A 1 111 ? 17.468 -10.069 2.519 1.00 89.62 111 GLN A C 1
ATOM 871 O O . GLN A 1 111 ? 17.549 -9.903 1.303 1.00 89.62 111 GLN A O 1
ATOM 876 N N . GLU A 1 112 ? 16.442 -10.723 3.068 1.00 95.44 112 GLU A N 1
ATOM 877 C CA . GLU A 1 112 ? 15.318 -11.238 2.282 1.00 95.44 112 GLU A CA 1
ATOM 878 C C . GLU A 1 112 ? 14.566 -10.098 1.590 1.00 95.44 112 GLU A C 1
ATOM 880 O O . GLU A 1 112 ? 14.333 -10.156 0.385 1.00 95.44 112 GLU A O 1
ATOM 885 N N . ASN A 1 113 ? 14.249 -9.019 2.309 1.00 95.44 113 ASN A N 1
ATOM 886 C CA . ASN A 1 113 ? 13.618 -7.838 1.723 1.00 95.44 113 ASN A CA 1
ATOM 887 C C . ASN A 1 113 ? 14.474 -7.224 0.611 1.00 95.44 113 ASN A C 1
ATOM 889 O O . ASN A 1 113 ? 13.932 -6.806 -0.415 1.00 95.44 113 ASN A O 1
ATOM 893 N N . GLN A 1 114 ? 15.796 -7.178 0.788 1.00 95.31 114 GLN A N 1
ATOM 894 C CA . GLN A 1 114 ? 16.712 -6.708 -0.244 1.00 95.31 114 GLN A CA 1
ATOM 895 C C . GLN A 1 114 ? 16.690 -7.632 -1.470 1.00 95.31 114 GLN A C 1
ATOM 897 O O . GLN A 1 114 ? 16.440 -7.166 -2.582 1.00 95.31 114 GLN A O 1
ATOM 902 N N . GLY A 1 115 ? 16.810 -8.947 -1.273 1.00 94.44 115 GLY A N 1
ATOM 903 C CA . GLY A 1 115 ? 16.716 -9.935 -2.349 1.00 94.44 115 GLY A CA 1
ATOM 904 C C . GLY A 1 115 ? 15.368 -9.904 -3.079 1.00 94.44 115 GLY A C 1
ATOM 905 O O . GLY A 1 115 ? 15.322 -10.021 -4.304 1.00 94.44 115 GLY A O 1
ATOM 906 N N . LEU A 1 116 ? 14.263 -9.673 -2.363 1.00 97.44 116 LEU A N 1
ATOM 907 C CA . LEU A 1 116 ? 12.932 -9.496 -2.947 1.00 97.44 116 LEU A CA 1
ATOM 908 C C . LEU A 1 116 ? 12.839 -8.209 -3.775 1.00 97.44 116 LEU A C 1
ATOM 910 O O . LEU A 1 116 ? 12.270 -8.233 -4.869 1.00 97.44 116 LEU A O 1
ATOM 914 N N . ARG A 1 117 ? 13.407 -7.093 -3.299 1.00 95.44 117 ARG A N 1
ATOM 915 C CA . ARG A 1 117 ? 13.483 -5.836 -4.065 1.00 95.44 117 ARG A CA 1
ATOM 916 C C . ARG A 1 117 ? 14.284 -6.018 -5.349 1.00 95.44 117 ARG A C 1
ATOM 918 O O . ARG A 1 117 ? 13.831 -5.571 -6.405 1.00 95.44 117 ARG A O 1
ATOM 925 N N . ASP A 1 118 ? 15.403 -6.725 -5.280 1.00 95.19 118 ASP A N 1
ATOM 926 C CA . ASP A 1 118 ? 16.251 -7.005 -6.437 1.00 95.19 118 ASP A CA 1
ATOM 927 C C . ASP A 1 118 ? 15.562 -7.960 -7.419 1.00 95.19 118 ASP A C 1
ATOM 929 O O . ASP A 1 118 ? 15.504 -7.694 -8.619 1.00 95.19 118 ASP A O 1
ATOM 933 N N . ALA A 1 119 ? 14.914 -9.019 -6.933 1.00 96.50 119 ALA A N 1
ATOM 934 C CA . ALA A 1 119 ? 14.110 -9.907 -7.773 1.00 96.50 119 ALA A CA 1
ATOM 935 C C . ALA A 1 119 ? 12.962 -9.153 -8.471 1.00 96.50 119 ALA A C 1
ATOM 937 O O . ALA A 1 119 ? 12.675 -9.379 -9.654 1.00 96.50 119 ALA A O 1
ATOM 938 N N . LEU A 1 120 ? 12.319 -8.222 -7.763 1.00 95.88 120 LEU A N 1
ATOM 939 C CA . LEU A 1 120 ? 11.261 -7.373 -8.302 1.00 95.88 120 LEU A CA 1
ATOM 940 C C . LEU A 1 120 ? 11.816 -6.409 -9.362 1.00 95.88 120 LEU A C 1
ATOM 942 O O . LEU A 1 120 ? 11.204 -6.262 -10.425 1.00 95.88 120 LEU A O 1
ATOM 946 N N . SER A 1 121 ? 12.981 -5.799 -9.127 1.00 92.62 121 SER A N 1
ATOM 947 C CA . SER A 1 121 ? 13.652 -4.925 -10.097 1.00 92.62 121 SER A CA 1
ATOM 948 C C . SER A 1 121 ? 14.043 -5.695 -11.366 1.00 92.62 121 SER A C 1
ATOM 950 O O . SER A 1 121 ? 13.714 -5.262 -12.472 1.00 92.62 121 SER A O 1
ATOM 952 N N . ILE A 1 122 ? 14.611 -6.898 -11.228 1.00 93.19 122 ILE A N 1
ATOM 953 C CA . ILE A 1 122 ? 14.944 -7.797 -12.341 1.00 93.19 122 ILE A CA 1
ATOM 954 C C . ILE A 1 122 ? 13.684 -8.166 -13.128 1.00 93.19 122 ILE A C 1
ATOM 956 O O . ILE A 1 122 ? 13.676 -8.075 -14.358 1.00 93.19 122 ILE A O 1
ATOM 960 N N . LYS A 1 123 ? 12.590 -8.535 -12.447 1.00 91.62 123 LYS A N 1
ATOM 961 C CA . LYS A 1 123 ? 11.313 -8.865 -13.098 1.00 91.62 123 LYS A CA 1
ATOM 962 C C . LYS A 1 123 ? 10.753 -7.668 -13.871 1.00 91.62 123 LYS A C 1
ATOM 964 O O . LYS A 1 123 ? 10.351 -7.835 -15.023 1.00 91.62 123 LYS A O 1
ATOM 969 N N . LYS A 1 124 ? 10.772 -6.465 -13.284 1.00 88.50 124 LYS A N 1
ATOM 970 C CA . LYS A 1 124 ? 10.380 -5.214 -13.960 1.00 88.50 124 LYS A CA 1
ATOM 971 C C . LYS A 1 124 ? 11.242 -4.955 -15.194 1.00 88.50 124 LYS A C 1
ATOM 973 O O . LYS A 1 124 ? 10.707 -4.679 -16.264 1.00 88.50 124 LYS A O 1
ATOM 978 N N . ASN A 1 125 ? 12.557 -5.106 -15.073 1.00 86.12 125 ASN A N 1
ATOM 979 C CA . ASN A 1 125 ? 13.490 -4.899 -16.177 1.00 86.12 125 ASN A CA 1
ATOM 980 C C . ASN A 1 125 ? 13.276 -5.922 -17.300 1.00 86.12 125 ASN A C 1
ATOM 982 O O . ASN A 1 125 ? 13.271 -5.551 -18.471 1.00 86.12 125 ASN A O 1
ATOM 986 N N . ARG A 1 126 ? 13.006 -7.191 -16.971 1.00 86.06 126 ARG A N 1
ATOM 987 C CA . ARG A 1 126 ? 12.668 -8.226 -17.961 1.00 86.06 126 ARG A CA 1
ATOM 988 C C . ARG A 1 126 ? 11.401 -7.879 -18.742 1.00 86.06 126 ARG A C 1
ATOM 990 O O . ARG A 1 126 ? 11.382 -8.042 -19.956 1.00 86.06 126 ARG A O 1
ATOM 997 N N . LEU A 1 127 ? 10.375 -7.354 -18.068 1.00 81.12 127 LEU A N 1
ATOM 998 C CA . LEU A 1 127 ? 9.142 -6.891 -18.717 1.00 81.12 127 LEU A CA 1
ATOM 999 C C . LEU A 1 127 ? 9.365 -5.670 -19.619 1.00 81.12 127 LEU A C 1
ATOM 1001 O O . LEU A 1 127 ? 8.598 -5.474 -20.556 1.00 81.12 127 LEU A O 1
ATOM 1005 N N . LYS A 1 128 ? 10.391 -4.853 -19.349 1.00 76.44 128 LYS A N 1
ATOM 1006 C CA . LYS A 1 128 ? 10.767 -3.710 -20.193 1.00 76.44 128 LYS A CA 1
ATOM 1007 C C . LYS A 1 128 ? 11.568 -4.130 -21.431 1.00 76.44 128 LYS A C 1
ATOM 1009 O O . LYS A 1 128 ? 11.353 -3.558 -22.490 1.00 76.44 128 LYS A O 1
ATOM 1014 N N . ARG A 1 129 ? 12.432 -5.151 -21.333 1.00 77.75 129 ARG A N 1
ATOM 1015 C CA . ARG A 1 129 ? 13.283 -5.627 -22.450 1.00 77.75 129 ARG A CA 1
ATOM 1016 C C . ARG A 1 129 ? 12.500 -6.095 -23.684 1.00 77.75 129 ARG A C 1
ATOM 1018 O O . ARG A 1 129 ? 13.009 -5.966 -24.786 1.00 77.75 129 ARG A O 1
ATOM 1025 N N . GLY A 1 130 ? 11.292 -6.635 -23.503 1.00 72.44 130 GLY A N 1
ATOM 1026 C CA . GLY A 1 130 ? 10.435 -7.102 -24.601 1.00 72.44 130 GLY A CA 1
ATOM 1027 C C . GLY A 1 130 ? 9.483 -6.046 -25.170 1.00 72.44 130 GLY A C 1
ATOM 1028 O O . GLY A 1 130 ? 8.700 -6.365 -26.060 1.00 72.44 130 GLY A O 1
ATOM 1029 N N . ARG A 1 131 ? 9.494 -4.812 -24.648 1.00 78.44 131 ARG A N 1
ATOM 1030 C CA . ARG A 1 131 ? 8.614 -3.749 -25.143 1.00 78.44 131 ARG A CA 1
ATOM 1031 C C . ARG A 1 131 ? 9.244 -3.122 -26.384 1.00 78.44 131 ARG A C 1
ATOM 1033 O O . ARG A 1 131 ? 10.348 -2.585 -26.269 1.00 78.44 131 ARG A O 1
ATOM 1040 N N . PRO A 1 132 ? 8.578 -3.174 -27.550 1.00 80.31 132 PRO A N 1
ATOM 1041 C CA . PRO A 1 132 ? 9.085 -2.501 -28.733 1.00 80.31 132 PRO A CA 1
ATOM 1042 C C . PRO A 1 132 ? 9.134 -0.999 -28.460 1.00 80.31 132 PRO A C 1
ATOM 1044 O O . PRO A 1 132 ? 8.184 -0.429 -27.922 1.00 80.31 132 PRO A O 1
ATOM 1047 N N 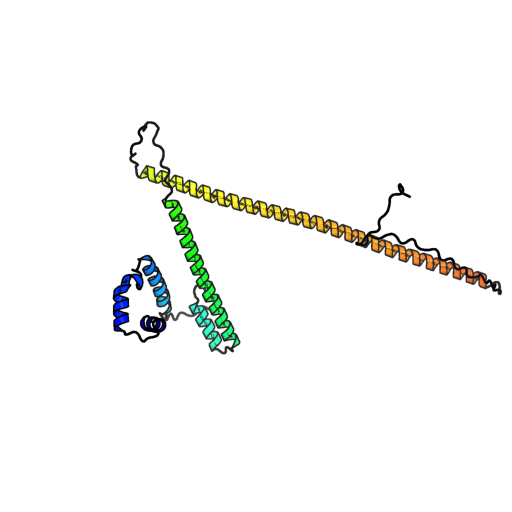. LEU A 1 133 ? 10.251 -0.364 -28.811 1.00 82.19 133 LEU A N 1
ATOM 1048 C CA . LEU A 1 133 ? 10.374 1.082 -28.724 1.00 82.19 133 LEU A CA 1
ATOM 1049 C C . LEU A 1 133 ? 9.491 1.697 -29.820 1.00 82.19 133 LEU A C 1
ATOM 1051 O O . LEU A 1 133 ? 9.751 1.422 -30.994 1.00 82.19 133 LEU A O 1
ATOM 1055 N N . PRO A 1 134 ? 8.467 2.502 -29.486 1.00 76.75 134 PRO A N 1
ATOM 1056 C CA . PRO A 1 134 ? 7.626 3.126 -30.497 1.00 76.75 134 PRO A CA 1
ATOM 1057 C C . PRO A 1 134 ? 8.443 4.194 -31.227 1.00 76.75 134 PRO A C 1
ATOM 1059 O O . PRO A 1 134 ? 8.628 5.303 -30.726 1.00 76.75 134 PRO A O 1
ATOM 1062 N N . LEU A 1 135 ? 9.000 3.834 -32.381 1.00 77.50 135 LEU A N 1
ATOM 1063 C CA . LEU A 1 135 ? 9.663 4.775 -33.275 1.00 77.50 135 LEU A CA 1
ATOM 1064 C C . LEU A 1 135 ? 8.596 5.557 -34.045 1.00 77.50 135 LEU A C 1
ATOM 1066 O O . LEU A 1 135 ? 7.551 4.998 -34.376 1.00 77.50 135 LEU A O 1
ATOM 1070 N N . ASP A 1 136 ? 8.868 6.827 -34.350 1.00 73.50 136 ASP A N 1
ATOM 1071 C CA . ASP A 1 136 ? 7.969 7.635 -35.183 1.00 73.50 136 ASP A CA 1
ATOM 1072 C C . ASP A 1 136 ? 7.720 6.916 -36.506 1.00 73.50 136 ASP A C 1
ATOM 1074 O O . ASP A 1 136 ? 8.673 6.426 -37.123 1.00 73.50 136 ASP A O 1
ATOM 1078 N N . GLN A 1 137 ? 6.465 6.813 -36.936 1.00 66.00 137 GLN A N 1
ATOM 1079 C CA . GLN A 1 137 ? 6.194 6.378 -38.301 1.00 66.00 137 GLN A CA 1
ATOM 1080 C C . GLN A 1 137 ? 6.857 7.403 -39.232 1.00 66.00 137 GLN A C 1
ATOM 1082 O O . GLN A 1 137 ? 6.731 8.600 -38.968 1.00 66.00 137 GLN A O 1
ATOM 1087 N N . PRO A 1 138 ? 7.661 6.972 -40.219 1.00 59.59 138 PRO A N 1
ATOM 1088 C CA . PRO A 1 138 ? 8.081 7.899 -41.258 1.00 59.59 138 PRO A CA 1
ATOM 1089 C C . PRO A 1 138 ? 6.830 8.439 -41.957 1.00 59.59 138 PRO A C 1
ATOM 1091 O O . PRO A 1 138 ? 5.812 7.743 -41.997 1.00 59.59 138 PRO A O 1
ATOM 1094 N N . ASP A 1 139 ? 6.917 9.665 -42.465 1.00 56.88 139 ASP A N 1
ATOM 1095 C CA . ASP A 1 139 ? 5.845 10.286 -43.239 1.00 56.88 139 ASP A CA 1
ATOM 1096 C C . ASP A 1 139 ? 5.367 9.325 -44.349 1.00 56.88 139 ASP A C 1
ATOM 1098 O O . ASP A 1 139 ? 6.147 8.516 -44.867 1.00 56.88 139 ASP A O 1
ATOM 1102 N N . GLU A 1 140 ? 4.069 9.373 -44.665 1.00 56.94 140 GLU A N 1
ATOM 1103 C CA . GLU A 1 140 ? 3.340 8.416 -45.522 1.00 56.94 140 GLU A CA 1
ATOM 1104 C C . GLU A 1 140 ? 3.984 8.186 -46.911 1.00 56.94 140 GLU A C 1
ATOM 1106 O O . GLU A 1 140 ? 3.742 7.169 -47.563 1.00 56.94 140 GLU A O 1
ATOM 1111 N N . ASP A 1 141 ? 4.909 9.054 -47.318 1.00 55.25 141 ASP A N 1
ATOM 1112 C CA . ASP A 1 141 ? 5.700 8.978 -48.549 1.00 55.25 141 ASP A CA 1
ATOM 1113 C C . ASP A 1 141 ? 6.678 7.783 -48.600 1.00 55.25 141 ASP A C 1
ATOM 1115 O O . ASP A 1 141 ? 7.265 7.490 -49.643 1.00 55.25 141 ASP A O 1
ATOM 1119 N N . HIS A 1 142 ? 6.876 7.049 -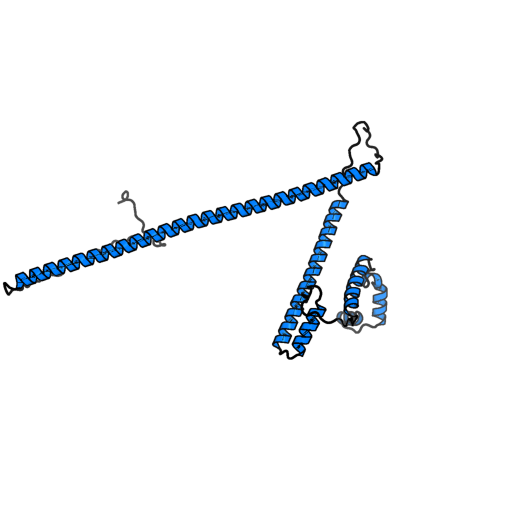47.500 1.00 54.88 142 HIS A N 1
ATOM 1120 C CA . HIS A 1 142 ? 7.646 5.796 -47.465 1.00 54.88 142 HIS A CA 1
ATOM 1121 C C . HIS A 1 142 ? 6.712 4.572 -47.479 1.00 54.88 142 HIS A C 1
ATOM 1123 O O . HIS A 1 142 ? 6.758 3.711 -46.600 1.00 54.88 142 HIS A O 1
ATOM 1129 N N . THR A 1 143 ? 5.850 4.483 -48.498 1.00 51.34 143 THR A N 1
ATOM 1130 C CA . THR A 1 143 ? 4.883 3.386 -48.731 1.00 51.34 143 THR A CA 1
ATOM 1131 C C . THR A 1 143 ? 5.563 2.108 -49.262 1.00 51.34 143 THR A C 1
ATOM 1133 O O . THR A 1 143 ? 5.230 1.563 -50.310 1.00 51.34 143 THR A O 1
ATOM 1136 N N . GLY A 1 144 ? 6.558 1.594 -48.547 1.00 56.19 144 GLY A N 1
ATOM 1137 C CA . GLY A 1 144 ? 7.205 0.331 -48.889 1.00 56.19 144 GLY A CA 1
ATOM 1138 C C . GLY A 1 144 ? 7.685 -0.348 -47.625 1.00 56.19 144 GLY A C 1
ATOM 1139 O O . GLY A 1 144 ? 8.529 0.201 -46.928 1.00 56.19 144 GLY A O 1
ATOM 1140 N N . GLY A 1 145 ? 7.149 -1.532 -47.320 1.00 65.00 145 GLY A N 1
ATOM 1141 C CA . GLY A 1 145 ? 7.457 -2.340 -46.130 1.00 65.00 145 GLY A CA 1
ATOM 1142 C C . GLY A 1 145 ? 8.889 -2.895 -46.067 1.00 65.00 145 GLY A C 1
ATOM 1143 O O . GLY A 1 145 ? 9.083 -4.054 -45.712 1.00 65.00 145 GLY A O 1
ATOM 1144 N N . GLY A 1 146 ? 9.887 -2.096 -46.443 1.00 68.88 146 GLY A N 1
ATOM 1145 C CA . GLY A 1 146 ? 11.308 -2.388 -46.331 1.00 68.88 146 GLY A CA 1
ATOM 1146 C C . GLY A 1 146 ? 11.893 -1.950 -44.987 1.00 68.88 146 GLY A C 1
ATOM 1147 O O . GLY A 1 146 ? 11.289 -1.205 -44.214 1.00 68.88 146 GLY A O 1
ATOM 1148 N N . ALA A 1 147 ? 13.106 -2.422 -44.698 1.00 70.44 147 ALA A N 1
ATOM 1149 C CA . ALA A 1 147 ? 13.851 -2.007 -43.517 1.00 70.44 147 ALA A CA 1
ATOM 1150 C C . ALA A 1 147 ? 14.177 -0.502 -43.587 1.00 70.44 147 ALA A C 1
ATOM 1152 O O . ALA A 1 147 ? 14.892 -0.054 -44.480 1.00 70.44 147 ALA A O 1
ATOM 1153 N N . VAL A 1 148 ? 13.667 0.276 -42.629 1.00 72.06 148 VAL A N 1
ATOM 1154 C CA . VAL A 1 148 ? 13.913 1.724 -42.538 1.00 72.06 148 VAL A CA 1
ATOM 1155 C C . VAL A 1 148 ? 15.177 1.979 -41.720 1.00 72.06 148 VAL A C 1
ATOM 1157 O O . VAL A 1 148 ? 15.251 1.597 -40.549 1.00 72.06 148 VAL A O 1
ATOM 1160 N N . PHE A 1 149 ? 16.162 2.665 -42.305 1.00 76.12 149 PHE A N 1
ATOM 1161 C CA . PHE A 1 149 ? 17.351 3.105 -41.576 1.00 76.12 149 PHE A CA 1
ATOM 1162 C C . PHE A 1 149 ? 16.985 4.221 -40.588 1.00 76.12 149 PHE A C 1
ATOM 1164 O O . PHE A 1 149 ? 16.352 5.213 -40.949 1.00 76.12 149 PHE A O 1
ATOM 1171 N N . ARG A 1 150 ? 17.371 4.068 -39.318 1.00 82.44 150 ARG A N 1
ATOM 1172 C CA . ARG A 1 150 ? 17.044 5.019 -38.245 1.00 82.44 150 ARG A CA 1
ATOM 1173 C C . ARG A 1 150 ? 18.305 5.706 -37.750 1.00 82.44 150 ARG A C 1
ATOM 1175 O O . ARG A 1 150 ? 19.272 5.042 -37.388 1.00 82.44 150 ARG A O 1
ATOM 1182 N N . SER A 1 151 ? 18.273 7.035 -37.671 1.00 86.69 151 SER A N 1
ATOM 1183 C CA . SER A 1 151 ? 19.364 7.794 -37.061 1.00 86.69 151 SER A CA 1
ATOM 1184 C C . SER A 1 151 ? 19.384 7.596 -35.534 1.00 86.69 151 SER A C 1
ATOM 1186 O O . SER A 1 151 ? 18.317 7.464 -34.919 1.00 86.69 151 SER A O 1
ATOM 1188 N N . PRO A 1 152 ? 20.562 7.636 -34.880 1.00 90.88 152 PRO A N 1
ATOM 1189 C CA . PRO A 1 152 ? 20.667 7.548 -33.419 1.00 90.88 152 PRO A CA 1
ATOM 1190 C C . PRO A 1 152 ? 19.783 8.565 -32.683 1.00 90.88 152 PRO A C 1
ATOM 1192 O O . PRO A 1 152 ? 19.197 8.260 -31.645 1.00 90.88 152 PRO A O 1
ATOM 1195 N N . HIS A 1 153 ? 19.621 9.759 -33.259 1.00 87.62 153 HIS A N 1
ATOM 1196 C CA . HIS A 1 153 ? 18.787 10.817 -32.699 1.00 87.62 153 HIS A CA 1
ATOM 1197 C C . HIS A 1 153 ? 17.283 10.475 -32.737 1.00 87.62 153 HIS A C 1
ATOM 1199 O O . HIS A 1 153 ? 16.575 10.727 -31.764 1.00 87.62 153 HIS A O 1
ATOM 1205 N N . SER A 1 154 ? 16.787 9.827 -33.800 1.00 88.44 154 SER A N 1
ATOM 1206 C CA . SER A 1 154 ? 15.396 9.342 -33.864 1.00 88.44 154 SER A CA 1
ATOM 1207 C C . SER A 1 154 ? 15.105 8.294 -32.780 1.00 88.44 154 SER A C 1
ATOM 1209 O O . SER A 1 154 ? 14.056 8.346 -32.135 1.00 88.44 154 SER A O 1
ATOM 1211 N N . VAL A 1 155 ? 16.060 7.393 -32.520 1.00 87.88 155 VAL A N 1
ATOM 1212 C CA . VAL A 1 155 ? 15.955 6.383 -31.453 1.00 87.88 155 VAL A CA 1
ATOM 1213 C C . VAL A 1 155 ? 15.944 7.035 -30.069 1.00 87.88 155 VAL A C 1
ATOM 1215 O O . VAL A 1 155 ? 15.151 6.639 -29.214 1.00 87.88 155 VAL A O 1
ATOM 1218 N N . GLN A 1 156 ? 16.783 8.050 -29.841 1.00 90.56 156 GLN A N 1
ATOM 1219 C CA . GLN A 1 156 ? 16.814 8.761 -28.564 1.00 90.56 156 GLN A CA 1
ATOM 1220 C C . GLN A 1 156 ? 15.493 9.490 -28.288 1.00 90.56 156 GLN A C 1
ATOM 1222 O O . GLN A 1 156 ? 14.925 9.304 -27.216 1.00 90.56 156 GLN A O 1
ATOM 1227 N N . ARG A 1 157 ? 14.921 10.192 -29.279 1.00 90.31 157 ARG A N 1
ATOM 1228 C CA . ARG A 1 157 ? 13.598 10.830 -29.132 1.00 90.31 157 ARG A CA 1
ATOM 1229 C C . ARG A 1 157 ? 12.509 9.831 -28.743 1.00 90.31 157 ARG A C 1
ATOM 1231 O O . ARG A 1 157 ? 11.686 10.117 -27.876 1.00 90.31 157 ARG A O 1
ATOM 1238 N N . ALA A 1 158 ? 12.509 8.643 -29.344 1.00 89.38 158 ALA A N 1
ATOM 1239 C CA . ALA A 1 158 ? 11.559 7.596 -28.983 1.00 89.38 158 ALA A CA 1
ATOM 1240 C C . ALA A 1 158 ? 11.743 7.104 -27.533 1.00 89.38 158 ALA A C 1
ATOM 1242 O O . ALA A 1 158 ? 10.752 6.882 -26.833 1.00 89.38 158 ALA A O 1
ATOM 1243 N N . ARG A 1 159 ? 12.991 6.986 -27.047 1.00 89.25 159 ARG A N 1
ATOM 1244 C CA . ARG A 1 159 ? 13.281 6.661 -25.636 1.00 89.25 159 ARG A CA 1
ATOM 1245 C C . ARG A 1 159 ? 12.792 7.750 -24.694 1.00 89.25 159 ARG A C 1
ATOM 1247 O O . ARG A 1 159 ? 12.143 7.425 -23.702 1.00 89.25 159 ARG A O 1
ATOM 1254 N N . ASP A 1 160 ? 13.050 9.010 -25.022 1.00 92.12 160 ASP A N 1
ATOM 1255 C CA . ASP A 1 160 ? 12.649 10.148 -24.197 1.00 92.12 160 ASP A CA 1
ATOM 1256 C C . ASP A 1 160 ? 11.119 10.224 -24.084 1.00 92.12 160 ASP A C 1
ATOM 1258 O O . ASP A 1 160 ? 10.584 10.364 -22.984 1.00 92.12 160 ASP A O 1
ATOM 1262 N N . ARG A 1 161 ? 10.390 10.010 -25.191 1.00 90.38 161 ARG A N 1
ATOM 1263 C CA . ARG A 1 161 ? 8.919 9.918 -25.166 1.00 90.38 161 ARG A CA 1
ATOM 1264 C C . ARG A 1 161 ? 8.422 8.750 -24.322 1.00 90.38 161 ARG A C 1
ATOM 1266 O O . ARG A 1 161 ? 7.462 8.911 -23.574 1.00 90.38 161 ARG A O 1
ATOM 1273 N N . GLN A 1 162 ? 9.046 7.577 -24.428 1.00 88.75 162 GLN A N 1
ATOM 1274 C CA . GLN A 1 162 ? 8.666 6.430 -23.601 1.00 88.75 162 GLN A CA 1
ATOM 1275 C C . GLN A 1 162 ? 8.910 6.714 -22.115 1.00 88.75 162 GLN A C 1
ATOM 1277 O O . GLN A 1 162 ? 8.059 6.408 -21.288 1.00 88.75 162 GLN A O 1
ATOM 1282 N N . HIS A 1 163 ? 10.032 7.347 -21.778 1.00 89.81 163 HIS A N 1
ATOM 1283 C CA . HIS A 1 163 ? 10.338 7.755 -20.412 1.00 89.81 163 HIS A CA 1
ATOM 1284 C C . HIS A 1 163 ? 9.313 8.765 -19.872 1.00 89.81 163 HIS A C 1
ATOM 1286 O O . HIS A 1 163 ? 8.824 8.608 -18.756 1.00 89.81 163 HIS A O 1
ATOM 1292 N N . GLN A 1 164 ? 8.920 9.755 -20.679 1.00 93.00 164 GLN A N 1
ATOM 1293 C CA . GLN A 1 164 ? 7.858 10.701 -20.324 1.00 93.00 164 GLN A CA 1
ATOM 1294 C C . GLN A 1 164 ? 6.512 10.000 -20.097 1.00 93.00 164 GLN A C 1
ATOM 1296 O O . GLN A 1 164 ? 5.830 10.305 -19.120 1.00 93.00 164 GLN A O 1
ATOM 1301 N N . LYS A 1 165 ? 6.144 9.030 -20.948 1.00 91.25 165 LYS A N 1
ATOM 1302 C CA . LYS A 1 165 ? 4.935 8.209 -20.758 1.00 91.25 165 LYS A CA 1
ATOM 1303 C C . LYS A 1 165 ? 4.995 7.410 -19.457 1.00 91.25 165 LYS A C 1
ATOM 1305 O O . LYS A 1 165 ? 4.044 7.455 -18.686 1.00 91.25 165 LYS A O 1
ATOM 1310 N N . ASP A 1 166 ? 6.115 6.743 -19.183 1.00 89.19 166 ASP A N 1
ATOM 1311 C CA . ASP A 1 166 ? 6.316 5.977 -17.950 1.00 89.19 166 ASP A CA 1
ATOM 1312 C C . ASP A 1 166 ? 6.196 6.880 -16.701 1.00 89.19 166 ASP A C 1
ATOM 1314 O O . ASP A 1 166 ? 5.590 6.472 -15.709 1.00 89.19 166 ASP A O 1
ATOM 1318 N N . ILE A 1 167 ? 6.737 8.107 -16.738 1.00 94.56 167 ILE A N 1
ATOM 1319 C CA . ILE A 1 167 ? 6.584 9.093 -15.652 1.00 94.56 167 ILE A CA 1
ATOM 1320 C C . ILE A 1 167 ? 5.119 9.508 -15.498 1.00 94.56 167 ILE A C 1
ATOM 1322 O O . ILE A 1 167 ? 4.598 9.498 -14.383 1.00 94.56 167 ILE A O 1
ATOM 1326 N N . ALA A 1 168 ? 4.442 9.853 -16.596 1.00 96.19 168 ALA A N 1
ATOM 1327 C CA . ALA A 1 168 ? 3.044 10.273 -16.568 1.00 96.19 168 ALA A CA 1
ATOM 1328 C C . ALA A 1 168 ? 2.124 9.160 -16.033 1.00 96.19 168 ALA A C 1
ATOM 1330 O O . ALA A 1 168 ? 1.236 9.419 -15.221 1.00 96.19 168 ALA A O 1
ATOM 1331 N N . GLU A 1 169 ? 2.365 7.906 -16.423 1.00 94.06 169 GLU A N 1
ATOM 1332 C CA . GLU A 1 169 ? 1.650 6.742 -15.894 1.00 94.06 169 GLU A CA 1
ATOM 1333 C C . GLU A 1 169 ? 1.880 6.562 -14.389 1.00 94.06 169 GLU A C 1
ATOM 1335 O O . GLU A 1 169 ? 0.925 6.303 -13.652 1.00 94.06 169 GLU A O 1
ATOM 1340 N N . GLN A 1 170 ? 3.119 6.727 -13.912 1.00 93.69 170 GLN A N 1
ATOM 1341 C CA . GLN A 1 170 ? 3.434 6.660 -12.481 1.00 93.69 170 GLN A CA 1
ATOM 1342 C C . GLN A 1 170 ? 2.731 7.770 -11.697 1.00 93.69 170 GLN A C 1
ATOM 1344 O O . GLN A 1 170 ? 2.107 7.494 -10.673 1.00 93.69 170 GLN A O 1
ATOM 1349 N N . GLN A 1 171 ? 2.762 9.007 -12.194 1.00 95.75 171 GLN A N 1
ATOM 1350 C CA . GLN A 1 171 ? 2.055 10.131 -11.577 1.00 95.75 171 GLN A CA 1
ATOM 1351 C C . GLN A 1 171 ? 0.543 9.890 -11.535 1.00 95.75 171 GLN A C 1
ATOM 1353 O O . GLN A 1 171 ? -0.090 10.110 -10.504 1.00 95.75 171 GLN A O 1
ATOM 1358 N N . LEU A 1 172 ? -0.041 9.364 -12.615 1.00 97.44 172 LEU A N 1
ATOM 1359 C CA . LEU A 1 172 ? -1.461 9.023 -12.654 1.00 97.44 172 LEU A CA 1
ATOM 1360 C C . LEU A 1 172 ? -1.814 7.913 -11.653 1.00 97.44 172 LEU A C 1
ATOM 1362 O O . LEU A 1 172 ? -2.889 7.946 -11.052 1.00 97.44 172 LEU A O 1
ATOM 1366 N N . GLN A 1 173 ? -0.940 6.920 -11.466 1.00 95.94 173 GLN A N 1
ATOM 1367 C CA . GLN A 1 173 ? -1.134 5.882 -10.450 1.00 95.94 173 GLN A CA 1
ATOM 1368 C C . GLN A 1 173 ? -1.117 6.468 -9.036 1.00 95.94 173 GLN A C 1
ATOM 1370 O O . GLN A 1 173 ? -2.013 6.142 -8.258 1.00 95.94 173 GLN A O 1
ATOM 1375 N N . LEU A 1 174 ? -0.170 7.364 -8.739 1.00 96.44 174 LEU A N 1
ATOM 1376 C CA . LEU A 1 174 ? -0.095 8.061 -7.451 1.00 96.44 174 LEU A CA 1
ATOM 1377 C C . LEU A 1 174 ? -1.350 8.903 -7.193 1.00 96.44 174 LEU A C 1
ATOM 1379 O O . LEU A 1 174 ? -1.983 8.764 -6.149 1.00 96.44 174 LEU A O 1
ATOM 1383 N N . GLN A 1 175 ? -1.802 9.678 -8.181 1.00 97.50 175 GLN A N 1
ATOM 1384 C CA . GLN A 1 175 ? -3.046 10.443 -8.056 1.00 97.50 175 GLN A CA 1
ATOM 1385 C C . GLN A 1 175 ? -4.258 9.535 -7.813 1.00 97.50 175 GLN A C 1
ATOM 1387 O O . GLN A 1 175 ? -5.132 9.855 -7.011 1.00 97.50 175 GLN A O 1
ATOM 1392 N N . LYS A 1 176 ? -4.335 8.378 -8.482 1.00 98.00 176 LYS A N 1
ATOM 1393 C CA . LYS A 1 176 ? -5.424 7.415 -8.264 1.00 98.00 176 LYS A CA 1
ATOM 1394 C C . LYS A 1 176 ? -5.389 6.813 -6.858 1.00 98.00 176 LYS A C 1
ATOM 1396 O O . LYS A 1 176 ? -6.461 6.643 -6.275 1.00 98.00 176 LYS A O 1
ATOM 1401 N N . SER A 1 177 ? -4.211 6.500 -6.309 1.00 96.12 177 SER A N 1
ATOM 1402 C CA . SER A 1 177 ? -4.098 6.027 -4.923 1.00 96.12 177 SER A CA 1
ATOM 1403 C C . SER A 1 177 ? -4.473 7.117 -3.925 1.00 96.12 177 SER A C 1
ATOM 1405 O O . SER A 1 177 ? -5.307 6.863 -3.062 1.00 96.12 177 SER A O 1
ATOM 1407 N N . GLU A 1 178 ? -3.981 8.344 -4.104 1.00 97.50 178 GLU A N 1
ATOM 1408 C CA . GLU A 1 178 ? -4.329 9.491 -3.253 1.00 97.50 178 GLU A CA 1
ATOM 1409 C C . GLU A 1 178 ? -5.839 9.767 -3.274 1.00 97.50 178 GLU A C 1
ATOM 1411 O O . GLU A 1 178 ? -6.477 9.946 -2.235 1.00 97.50 178 GLU A O 1
ATOM 1416 N N . GLN A 1 179 ? -6.463 9.717 -4.455 1.00 97.69 179 GLN A N 1
ATOM 1417 C CA . GLN A 1 179 ? -7.914 9.849 -4.584 1.00 97.69 179 GLN A CA 1
ATOM 1418 C C . GLN A 1 179 ? -8.665 8.702 -3.896 1.00 97.69 179 GLN A C 1
ATOM 1420 O O . GLN A 1 179 ? -9.727 8.925 -3.307 1.00 97.69 179 GLN A O 1
ATOM 1425 N N . ALA A 1 180 ? -8.158 7.469 -3.968 1.00 97.88 180 ALA A N 1
ATOM 1426 C CA . ALA A 1 180 ? -8.758 6.329 -3.282 1.00 97.88 180 ALA A CA 1
ATOM 1427 C C . ALA A 1 180 ? -8.665 6.482 -1.756 1.00 97.88 180 ALA A C 1
ATOM 1429 O O . ALA A 1 180 ? -9.665 6.271 -1.065 1.00 97.88 180 ALA A O 1
ATOM 1430 N N . GLU A 1 181 ? -7.518 6.918 -1.241 1.00 97.56 181 GLU A N 1
ATOM 1431 C CA . GLU A 1 181 ? -7.306 7.216 0.177 1.00 97.56 181 GLU A CA 1
ATOM 1432 C C . GLU A 1 181 ? -8.225 8.345 0.654 1.00 97.56 181 GLU A C 1
ATOM 1434 O O . GLU A 1 181 ? -8.941 8.184 1.645 1.00 97.56 181 GLU A O 1
ATOM 1439 N N . ALA A 1 182 ? -8.335 9.439 -0.106 1.00 97.38 182 ALA A N 1
ATOM 1440 C CA . ALA A 1 182 ? -9.251 10.536 0.202 1.00 97.38 182 ALA A CA 1
ATOM 1441 C C . ALA A 1 182 ? -10.720 10.073 0.241 1.00 97.38 182 ALA A C 1
ATOM 1443 O O . ALA A 1 182 ? -11.502 10.492 1.102 1.00 97.38 182 ALA A O 1
ATOM 1444 N N . ARG A 1 183 ? -11.129 9.169 -0.661 1.00 97.94 183 ARG A N 1
ATOM 1445 C CA . ARG A 1 183 ? -12.476 8.567 -0.638 1.00 97.94 183 ARG A CA 1
ATOM 1446 C C . ARG A 1 183 ? -12.689 7.708 0.606 1.00 97.94 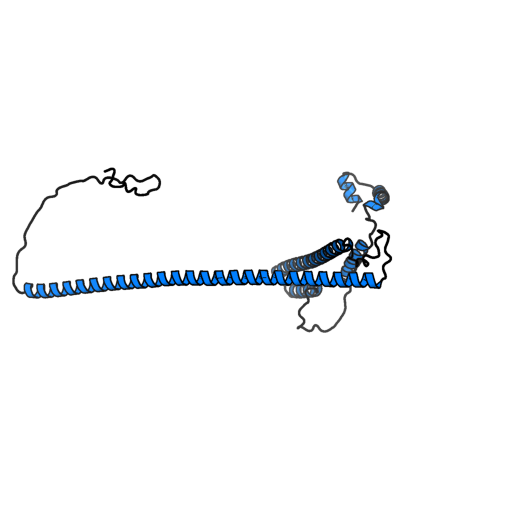183 ARG A C 1
ATOM 1448 O O . ARG A 1 183 ? -13.761 7.783 1.213 1.00 97.94 183 ARG A O 1
ATOM 1455 N N . GLN A 1 184 ? -11.695 6.914 0.999 1.00 97.75 184 GLN A N 1
ATOM 1456 C CA . GLN A 1 184 ? -11.759 6.098 2.213 1.00 97.75 184 GLN A CA 1
ATOM 1457 C C . GLN A 1 184 ? -11.841 6.967 3.474 1.00 97.75 184 GLN A C 1
ATOM 1459 O O . GLN A 1 184 ? -12.721 6.734 4.306 1.00 97.75 184 GLN A O 1
ATOM 1464 N N . ALA A 1 185 ? -11.018 8.013 3.574 1.00 97.50 185 ALA A N 1
ATOM 1465 C CA . ALA A 1 185 ? -11.051 8.973 4.674 1.00 97.50 185 ALA A CA 1
ATOM 1466 C C . ALA A 1 185 ? -12.425 9.651 4.785 1.00 97.50 185 ALA A C 1
ATOM 1468 O O . ALA A 1 185 ? -13.046 9.646 5.848 1.00 97.50 185 ALA A O 1
ATOM 1469 N N . ASN A 1 186 ? -12.979 10.129 3.668 1.00 98.19 186 ASN A N 1
ATOM 1470 C CA . ASN A 1 186 ? -14.317 10.723 3.637 1.00 98.19 186 ASN A CA 1
ATOM 1471 C C . ASN A 1 186 ? -15.421 9.736 4.045 1.00 98.19 186 ASN A C 1
ATOM 1473 O O . ASN A 1 186 ? -16.362 10.105 4.752 1.00 98.19 186 ASN A O 1
ATOM 1477 N N . LYS A 1 187 ? -15.322 8.468 3.629 1.00 98.31 187 LYS A N 1
ATOM 1478 C CA . LYS A 1 187 ? -16.252 7.414 4.058 1.00 98.31 187 LYS A CA 1
ATOM 1479 C C . LYS A 1 187 ? -16.161 7.179 5.569 1.00 98.31 187 LYS A C 1
ATOM 1481 O O . LYS A 1 187 ? -17.200 7.061 6.219 1.00 98.31 187 LYS A O 1
ATOM 1486 N N . ALA A 1 188 ? -14.952 7.153 6.126 1.00 97.69 188 ALA A N 1
ATOM 1487 C CA . ALA A 1 188 ? -14.723 6.993 7.559 1.00 97.69 188 ALA A CA 1
ATOM 1488 C C . ALA A 1 188 ? -15.271 8.181 8.366 1.00 97.69 188 ALA A C 1
ATOM 1490 O O . ALA A 1 188 ? -15.978 7.971 9.353 1.00 97.69 188 ALA A O 1
ATOM 1491 N N . LEU A 1 189 ? -15.038 9.417 7.913 1.00 97.69 189 LEU A N 1
ATOM 1492 C CA . LEU A 1 189 ? -15.591 10.622 8.541 1.00 97.69 189 LEU A CA 1
ATOM 1493 C C . LEU A 1 189 ? -17.124 10.608 8.541 1.00 97.69 189 LEU A C 1
ATOM 1495 O O . LEU A 1 189 ? -17.747 10.804 9.584 1.00 97.69 189 LEU A O 1
ATOM 1499 N N . LYS A 1 190 ? -17.751 10.284 7.403 1.00 97.75 190 LYS A N 1
ATOM 1500 C CA . LYS A 1 190 ? -19.215 10.146 7.313 1.00 97.75 190 LYS A CA 1
ATOM 1501 C C . LYS A 1 190 ? -19.750 9.062 8.253 1.00 97.75 190 LYS A C 1
ATOM 1503 O O . LYS A 1 190 ? -20.790 9.257 8.883 1.00 97.75 190 LYS A O 1
ATOM 1508 N N . ALA A 1 191 ? -19.048 7.933 8.367 1.00 97.62 191 ALA A N 1
ATOM 1509 C CA . ALA A 1 191 ? -19.420 6.865 9.289 1.00 97.62 191 ALA A CA 1
ATOM 1510 C C . ALA A 1 191 ? -19.335 7.318 10.756 1.00 97.62 191 ALA A C 1
ATOM 1512 O O . ALA A 1 191 ? -20.269 7.050 11.514 1.00 97.62 191 ALA A O 1
ATOM 1513 N N . ARG A 1 192 ? -18.281 8.054 11.139 1.00 97.88 192 ARG A N 1
ATOM 1514 C CA . ARG A 1 192 ? -18.141 8.636 12.485 1.00 97.88 192 ARG A CA 1
ATOM 1515 C C . ARG A 1 192 ? -19.260 9.621 12.803 1.00 97.88 192 ARG A C 1
ATOM 1517 O O . ARG A 1 192 ? -19.956 9.429 13.795 1.00 97.88 192 ARG A O 1
ATOM 1524 N N . LEU A 1 193 ? -19.535 10.576 11.915 1.00 97.94 193 LEU A N 1
ATOM 1525 C CA . LEU A 1 193 ? -20.638 11.527 12.101 1.00 97.94 193 LEU A CA 1
ATOM 1526 C C . LEU A 1 193 ? -21.991 10.814 12.255 1.00 97.94 193 LEU A C 1
ATOM 1528 O O . LEU A 1 193 ? -22.834 11.207 13.062 1.00 97.94 193 LEU A O 1
ATOM 1532 N N . LEU A 1 194 ? -22.221 9.731 11.507 1.00 97.94 194 LEU A N 1
ATOM 1533 C CA . LEU A 1 194 ? -23.444 8.943 11.650 1.00 97.94 194 LEU A CA 1
ATOM 1534 C C . LEU A 1 194 ? -23.508 8.209 12.999 1.00 97.94 194 LEU A C 1
ATOM 1536 O O . LEU A 1 194 ? -24.585 8.135 13.597 1.00 97.94 194 LEU A O 1
ATOM 1540 N N . GLN A 1 195 ? -22.387 7.663 13.475 1.00 96.75 195 GLN A N 1
ATOM 1541 C CA . GLN A 1 195 ? -22.300 7.035 14.794 1.00 96.75 195 GLN A CA 1
ATOM 1542 C C . GLN A 1 195 ? -22.573 8.046 15.907 1.00 96.75 195 GLN A C 1
ATOM 1544 O O . GLN A 1 195 ? -23.401 7.765 16.772 1.00 96.75 195 GLN A O 1
ATOM 1549 N N . GLU A 1 196 ? -21.987 9.238 15.835 1.00 96.88 196 GLU A N 1
ATOM 1550 C CA . GLU A 1 196 ? -22.234 10.327 16.784 1.00 96.88 196 GLU A CA 1
ATOM 1551 C C . GLU A 1 196 ? -23.707 10.743 16.792 1.00 96.88 196 GLU A C 1
ATOM 1553 O O . GLU A 1 196 ? -24.326 10.813 17.852 1.00 96.88 196 GLU A O 1
ATOM 1558 N N . ARG A 1 197 ? -24.340 10.898 15.619 1.00 97.62 197 ARG A N 1
ATOM 1559 C CA . ARG A 1 197 ? -25.786 11.184 15.542 1.00 97.62 197 ARG A CA 1
ATOM 1560 C C . ARG A 1 197 ? -26.636 10.073 16.158 1.00 97.62 197 ARG A C 1
ATOM 1562 O O . ARG A 1 197 ? -27.660 10.358 16.780 1.00 97.62 197 ARG A O 1
ATOM 1569 N N . ARG A 1 198 ? -26.256 8.803 15.987 1.00 97.62 198 ARG A N 1
ATOM 1570 C CA . ARG A 1 198 ? -26.951 7.666 16.620 1.00 97.62 198 ARG A CA 1
ATOM 1571 C C . ARG A 1 198 ? -26.751 7.664 18.135 1.00 97.62 198 ARG A C 1
ATOM 1573 O O . ARG A 1 198 ? -27.722 7.440 18.855 1.00 97.62 198 ARG A O 1
ATOM 1580 N N . ALA A 1 199 ? -25.540 7.941 18.609 1.00 97.12 199 ALA A N 1
ATOM 1581 C CA . ALA A 1 199 ? -25.225 8.044 20.029 1.00 97.12 199 ALA A CA 1
ATOM 1582 C C . ALA A 1 199 ? -25.993 9.198 20.687 1.00 97.12 199 ALA A C 1
ATOM 1584 O O . ALA A 1 199 ? -26.663 8.977 21.689 1.00 97.12 199 ALA A O 1
ATOM 1585 N N . ALA A 1 200 ? -26.018 10.381 20.066 1.00 96.56 200 ALA A N 1
ATOM 1586 C CA . ALA A 1 200 ? -26.788 11.529 20.539 1.00 96.56 200 ALA A CA 1
ATOM 1587 C C . ALA A 1 200 ? -28.292 11.219 20.636 1.00 96.56 200 ALA A C 1
ATOM 1589 O O . ALA A 1 200 ? -28.941 11.577 21.617 1.00 96.56 200 ALA A O 1
ATOM 1590 N N . ARG A 1 201 ? -28.856 10.491 19.658 1.00 97.38 201 ARG A N 1
ATOM 1591 C CA . ARG A 1 201 ? -30.259 10.040 19.714 1.00 97.38 201 ARG A CA 1
ATOM 1592 C C . ARG A 1 201 ? -30.517 9.084 20.878 1.00 97.38 201 ARG A C 1
ATOM 1594 O O . ARG A 1 201 ? -31.530 9.243 21.551 1.00 97.38 201 ARG A O 1
ATOM 1601 N N . ARG A 1 202 ? -29.625 8.117 21.117 1.00 96.31 202 ARG A N 1
ATOM 1602 C CA . ARG A 1 202 ? -29.729 7.191 22.259 1.00 96.31 202 ARG A CA 1
ATOM 1603 C C . ARG A 1 202 ? -29.619 7.943 23.584 1.00 96.31 202 ARG A C 1
ATOM 1605 O O . ARG A 1 202 ? -30.523 7.845 24.400 1.00 96.31 202 ARG A O 1
ATOM 1612 N N . ALA A 1 203 ? -28.615 8.804 23.729 1.00 96.81 203 ALA A N 1
ATOM 1613 C CA . ALA A 1 203 ? -28.431 9.626 24.921 1.00 96.81 203 ALA A CA 1
ATOM 1614 C C . ALA A 1 203 ? -29.649 10.527 25.203 1.00 96.81 203 ALA A C 1
ATOM 1616 O O . ALA A 1 203 ? -30.075 10.655 26.347 1.00 96.81 203 ALA A O 1
ATOM 1617 N N . ALA A 1 204 ? -30.266 11.103 24.165 1.00 97.12 204 ALA A N 1
ATOM 1618 C CA . ALA A 1 204 ? -31.494 11.884 24.304 1.00 97.12 204 ALA A CA 1
ATOM 1619 C C . ALA A 1 204 ? -32.699 11.028 24.736 1.00 97.12 204 ALA A C 1
ATOM 1621 O O . ALA A 1 204 ? -33.532 11.493 25.516 1.00 97.12 204 ALA A O 1
ATOM 1622 N N . GLN A 1 205 ? -32.808 9.787 24.248 1.00 97.12 205 GLN A N 1
ATOM 1623 C CA . GLN A 1 205 ? -33.834 8.843 24.705 1.00 97.12 205 GLN A CA 1
ATOM 1624 C C . GLN A 1 205 ? -33.623 8.471 26.175 1.00 97.12 205 GLN A C 1
ATOM 1626 O O . GLN A 1 205 ? -34.571 8.559 26.955 1.00 97.12 205 GLN A O 1
ATOM 1631 N N . ASP A 1 206 ? -32.389 8.163 26.570 1.00 96.75 206 ASP A N 1
ATOM 1632 C CA . ASP A 1 206 ? -32.040 7.823 27.950 1.00 96.75 206 ASP A CA 1
ATOM 1633 C C . ASP A 1 206 ? -32.278 9.005 28.898 1.00 96.75 206 ASP A C 1
ATOM 1635 O O . ASP A 1 206 ? -32.847 8.837 29.977 1.00 96.75 206 ASP A O 1
ATOM 1639 N N . ALA A 1 207 ? -31.919 10.226 28.490 1.00 96.62 207 ALA A N 1
ATOM 1640 C CA . ALA A 1 207 ? -32.186 11.438 29.261 1.00 96.62 207 ALA A CA 1
ATOM 1641 C C . ALA A 1 207 ? -33.694 11.663 29.457 1.00 96.62 207 ALA A C 1
ATOM 1643 O O . ALA A 1 207 ? -34.141 11.926 30.574 1.00 96.62 207 ALA A O 1
ATOM 1644 N N . ARG A 1 208 ? -34.499 11.492 28.398 1.00 97.12 208 ARG A N 1
ATOM 1645 C CA . ARG A 1 208 ? -35.967 11.577 28.487 1.00 97.12 208 ARG A CA 1
ATOM 1646 C C . ARG A 1 208 ? -36.550 10.480 29.378 1.00 97.12 208 ARG A C 1
ATOM 1648 O O . ARG A 1 208 ? -37.483 10.752 30.130 1.00 97.12 208 ARG A O 1
ATOM 1655 N N . ALA A 1 209 ? -36.018 9.261 29.318 1.00 96.31 209 ALA A N 1
ATOM 1656 C CA . ALA A 1 209 ? -36.440 8.160 30.180 1.00 96.31 209 ALA A CA 1
ATOM 1657 C C . ALA A 1 209 ? -36.131 8.453 31.656 1.00 96.31 209 ALA A C 1
ATOM 1659 O O . ALA A 1 209 ? -37.019 8.319 32.496 1.00 96.31 209 ALA A O 1
ATOM 1660 N N . LYS A 1 210 ? -34.926 8.953 31.963 1.00 96.69 210 LYS A N 1
ATOM 1661 C CA . LYS A 1 210 ? -34.535 9.389 33.315 1.00 96.69 210 LYS A CA 1
ATOM 1662 C C . LYS A 1 210 ? -35.421 10.522 33.830 1.00 96.69 210 LYS A C 1
ATOM 1664 O O . LYS A 1 210 ? -35.908 10.450 34.951 1.00 96.69 210 LYS A O 1
ATOM 1669 N N . GLN A 1 211 ? -35.697 11.535 33.007 1.00 95.88 211 GLN A N 1
ATOM 1670 C CA . GLN A 1 211 ? -36.610 12.620 33.378 1.00 95.88 211 GLN A CA 1
ATOM 1671 C C . GLN A 1 211 ? -38.018 12.100 33.686 1.00 95.88 211 GLN A C 1
ATOM 1673 O O . GLN A 1 211 ? -38.600 12.485 34.696 1.00 95.88 211 GLN A O 1
ATOM 1678 N N . ARG A 1 212 ? -38.559 11.197 32.858 1.00 96.75 212 ARG A N 1
ATOM 1679 C CA . ARG A 1 212 ? -39.869 10.573 33.105 1.00 96.75 212 ARG A CA 1
ATOM 1680 C C . ARG A 1 212 ? -39.877 9.730 34.378 1.00 96.75 212 ARG A C 1
ATOM 1682 O O . ARG A 1 212 ? -40.847 9.810 35.124 1.00 96.75 212 ARG A O 1
ATOM 1689 N N . ALA A 1 213 ? -38.814 8.971 34.643 1.00 96.25 213 ALA A N 1
ATOM 1690 C CA . ALA A 1 213 ? -38.669 8.198 35.873 1.00 96.25 213 ALA A CA 1
ATOM 1691 C C . ALA A 1 213 ? -38.643 9.114 37.104 1.00 96.25 213 ALA A C 1
ATOM 1693 O O . ALA A 1 213 ? -39.430 8.910 38.020 1.00 96.25 213 ALA A O 1
ATOM 1694 N N . ASN A 1 214 ? -37.841 10.182 37.081 1.00 96.25 214 ASN A N 1
ATOM 1695 C CA . ASN A 1 214 ? -37.771 11.159 38.172 1.00 96.25 214 ASN A CA 1
ATOM 1696 C C . ASN A 1 214 ? -39.105 11.892 38.385 1.00 96.25 214 ASN A C 1
ATOM 1698 O O . ASN A 1 214 ? -39.527 12.127 39.512 1.00 96.25 214 ASN A O 1
ATOM 1702 N N . GLN A 1 215 ? -39.813 12.236 37.309 1.00 96.62 215 GLN A N 1
ATOM 1703 C CA . GLN A 1 215 ? -41.148 12.825 37.426 1.00 96.62 215 GLN A CA 1
ATOM 1704 C C . GLN A 1 215 ? -42.157 11.827 38.004 1.00 96.62 215 GLN A C 1
ATOM 1706 O O . GLN A 1 215 ? -43.013 12.220 38.791 1.00 96.62 215 GLN A O 1
ATOM 1711 N N . ALA A 1 216 ? -42.078 10.547 37.632 1.00 95.25 216 ALA A N 1
ATOM 1712 C CA . ALA A 1 216 ? -42.943 9.505 38.175 1.00 95.25 216 ALA A CA 1
ATOM 1713 C C . ALA A 1 216 ? -42.674 9.265 39.668 1.00 95.25 216 ALA A C 1
ATOM 1715 O O . ALA A 1 216 ? -43.626 9.214 40.446 1.00 95.25 216 ALA A O 1
ATOM 1716 N N . THR A 1 217 ? -41.405 9.203 40.086 1.00 95.00 217 THR A N 1
ATOM 1717 C CA . THR A 1 217 ? -41.047 9.087 41.507 1.00 95.00 217 THR A CA 1
ATOM 1718 C C . THR A 1 217 ? -41.520 10.306 42.287 1.00 95.00 217 THR A C 1
ATOM 1720 O O . THR A 1 217 ? -42.151 10.156 43.328 1.00 95.00 217 THR A O 1
ATOM 1723 N N . GLN A 1 218 ? -41.333 11.515 41.757 1.00 95.19 218 GLN A N 1
ATOM 1724 C CA . GLN A 1 218 ? -41.798 12.732 42.417 1.00 95.19 218 GLN A CA 1
ATOM 1725 C C . GLN A 1 218 ? -43.329 12.807 42.503 1.00 95.19 218 GLN A C 1
ATOM 1727 O O . GLN A 1 218 ? -43.869 13.244 43.517 1.00 95.19 218 GLN A O 1
ATOM 1732 N N . ARG A 1 219 ? -44.055 12.329 41.484 1.00 95.56 219 ARG A N 1
ATOM 1733 C CA . ARG A 1 219 ? -45.520 12.184 41.544 1.00 95.56 219 ARG A CA 1
ATOM 1734 C C . ARG A 1 219 ? -45.942 11.205 42.634 1.00 95.56 219 ARG A C 1
ATOM 1736 O O . ARG A 1 219 ? -46.858 11.531 43.380 1.00 95.56 219 ARG A O 1
ATOM 1743 N N . HIS A 1 220 ? -45.274 10.061 42.743 1.00 95.94 220 HIS A N 1
ATOM 1744 C CA . HIS A 1 220 ? -45.558 9.069 43.777 1.00 95.94 220 HIS A CA 1
ATOM 1745 C C . HIS A 1 220 ? -45.298 9.626 45.184 1.00 95.94 220 HIS A C 1
ATOM 1747 O O . HIS A 1 220 ? -46.169 9.545 46.043 1.00 95.94 220 HIS A O 1
ATOM 1753 N N . LEU A 1 221 ? -44.162 10.298 45.398 1.00 96.19 221 LEU A N 1
ATOM 1754 C CA . LEU A 1 221 ? -43.860 10.979 46.663 1.00 96.19 221 LEU A CA 1
ATOM 1755 C C . LEU A 1 221 ? -44.917 12.038 47.008 1.00 96.19 221 LEU A C 1
ATOM 1757 O O . LEU A 1 221 ? -45.383 12.113 48.142 1.00 96.19 221 LEU A O 1
ATOM 1761 N N . ASN A 1 222 ? -45.355 12.825 46.021 1.00 96.12 222 ASN A N 1
ATOM 1762 C CA . ASN A 1 222 ? -46.410 13.819 46.219 1.00 96.12 222 ASN A CA 1
ATOM 1763 C C . ASN A 1 222 ? -47.769 13.180 46.544 1.00 96.12 222 ASN A C 1
ATOM 1765 O O . ASN A 1 222 ? -48.531 13.746 47.328 1.00 96.12 222 ASN A O 1
ATOM 1769 N N . GLN A 1 223 ? -48.093 12.028 45.949 1.00 95.50 223 GLN A N 1
ATOM 1770 C CA . GLN A 1 223 ? -49.302 11.265 46.274 1.00 95.50 223 GLN A CA 1
ATOM 1771 C C . GLN A 1 223 ? -49.247 10.747 47.712 1.00 95.50 223 GLN A C 1
ATOM 1773 O O . GLN A 1 223 ? -50.151 11.051 48.486 1.00 95.50 223 GLN A O 1
ATOM 1778 N N . GLN A 1 224 ? -48.146 10.100 48.102 1.00 94.62 224 GLN A N 1
ATOM 1779 C CA . GLN A 1 224 ? -47.932 9.635 49.475 1.00 94.62 224 GLN A CA 1
ATOM 1780 C C . GLN A 1 224 ? -48.027 10.782 50.491 1.00 94.62 224 GLN A C 1
ATOM 1782 O O . GLN A 1 224 ? -48.698 10.659 51.512 1.00 94.62 224 GLN A O 1
ATOM 1787 N N . ALA A 1 225 ? -47.428 11.940 50.195 1.00 94.44 225 ALA A N 1
ATOM 1788 C CA . ALA A 1 225 ? -47.518 13.114 51.061 1.00 94.44 225 ALA A CA 1
ATOM 1789 C C . ALA A 1 225 ? -48.957 13.650 51.189 1.00 94.44 225 ALA A C 1
ATOM 1791 O O . ALA A 1 225 ? -49.355 14.107 52.263 1.00 94.44 225 ALA A O 1
ATOM 1792 N N . ARG A 1 226 ? -49.756 13.603 50.112 1.00 95.00 226 ARG A N 1
ATOM 1793 C CA . ARG A 1 226 ? -51.179 13.984 50.147 1.00 95.00 226 ARG A CA 1
ATOM 1794 C C . ARG A 1 226 ? -52.001 13.008 50.980 1.00 95.00 226 ARG A C 1
ATOM 1796 O O . ARG A 1 226 ? -52.814 13.456 51.783 1.00 95.00 226 ARG A O 1
ATOM 1803 N N . GLU A 1 227 ? -51.780 11.710 50.811 1.00 95.06 227 GLU A N 1
ATOM 1804 C CA . GLU A 1 227 ? -52.451 10.665 51.588 1.00 95.06 227 GLU A CA 1
ATOM 1805 C C . GLU A 1 227 ? -52.113 10.775 53.077 1.00 95.06 227 GLU A C 1
ATOM 1807 O O . GLU A 1 227 ? -53.026 10.829 53.898 1.00 95.06 227 GLU A O 1
ATOM 1812 N N . ALA A 1 228 ? -50.834 10.938 53.426 1.00 93.56 228 ALA A N 1
ATOM 1813 C CA . ALA A 1 228 ? -50.398 11.156 54.804 1.00 93.56 228 ALA A CA 1
ATOM 1814 C C . ALA A 1 228 ? -51.027 12.422 55.417 1.00 93.56 228 ALA A C 1
ATOM 1816 O O . ALA A 1 228 ? -51.524 12.395 56.541 1.00 93.56 228 ALA A O 1
ATOM 1817 N N . ARG A 1 229 ? -51.086 13.534 54.666 1.00 93.88 229 ARG A N 1
ATOM 1818 C CA . ARG A 1 229 ? -51.784 14.756 55.112 1.00 93.88 229 ARG A CA 1
ATOM 1819 C C . ARG A 1 229 ? -53.272 14.518 55.345 1.00 93.88 229 ARG A C 1
ATOM 1821 O O . ARG A 1 229 ? -53.807 15.021 56.329 1.00 93.88 229 ARG A O 1
ATOM 1828 N N . LYS A 1 230 ? -53.936 13.768 54.462 1.00 95.31 230 LYS A N 1
ATOM 1829 C CA . LYS A 1 230 ? -55.353 13.422 54.613 1.00 95.31 230 LYS A CA 1
ATOM 1830 C C . LYS A 1 230 ? -55.574 12.579 55.872 1.00 95.31 230 LYS A C 1
ATOM 1832 O O . LYS A 1 230 ? -56.428 12.929 56.675 1.00 95.31 230 LYS A O 1
ATOM 1837 N N . GLN A 1 231 ? -54.739 11.564 56.103 1.00 92.25 231 GLN A N 1
ATOM 1838 C CA . GLN A 1 231 ? -54.784 10.742 57.318 1.00 92.25 231 GLN A CA 1
ATOM 1839 C C . GLN A 1 231 ? -54.602 11.571 58.599 1.00 92.25 231 GLN A C 1
ATOM 1841 O O . GLN A 1 231 ? -55.342 11.370 59.557 1.00 92.25 231 GLN A O 1
ATOM 1846 N N . LEU A 1 232 ? -53.677 12.540 58.617 1.00 89.81 232 LEU A N 1
ATOM 1847 C CA . LEU A 1 232 ? -53.497 13.455 59.756 1.00 89.81 232 LEU A CA 1
ATOM 1848 C C . LEU A 1 232 ? -54.707 14.385 59.970 1.00 89.81 232 LEU A C 1
ATOM 1850 O O . LEU A 1 232 ? -55.082 14.692 61.103 1.00 89.81 232 LEU A O 1
ATOM 1854 N N . GLN A 1 233 ? -55.346 14.852 58.896 1.00 89.31 233 GLN A N 1
ATOM 1855 C CA . GLN A 1 233 ? -56.574 15.648 59.008 1.00 89.31 233 GLN A CA 1
ATOM 1856 C C . GLN A 1 233 ? -57.746 14.812 59.528 1.00 89.31 233 GLN A C 1
ATOM 1858 O O . GLN A 1 233 ? -58.531 15.285 60.347 1.00 89.31 233 GLN A O 1
ATOM 1863 N N . ASP A 1 234 ? -57.864 13.569 59.075 1.00 86.81 234 ASP A N 1
ATOM 1864 C CA . ASP A 1 234 ? -58.917 12.663 59.516 1.00 86.81 234 ASP A CA 1
ATOM 1865 C C . ASP A 1 234 ? -58.695 12.225 60.976 1.00 86.81 234 ASP A C 1
ATOM 1867 O O . ASP A 1 234 ? -59.652 12.205 61.746 1.00 86.81 234 ASP A O 1
ATOM 1871 N N . SER A 1 235 ? -57.449 11.996 61.415 1.00 83.81 235 SER A N 1
ATOM 1872 C CA . SER A 1 235 ? -57.134 11.684 62.819 1.00 83.81 235 SER A CA 1
ATOM 1873 C C . SER A 1 235 ? -57.365 12.868 63.764 1.00 83.81 235 SER A C 1
ATOM 1875 O O . SER A 1 235 ? -57.887 12.680 64.859 1.00 83.81 235 SER A O 1
ATOM 1877 N N . THR A 1 236 ? -57.066 14.102 63.346 1.00 79.62 236 THR A N 1
ATOM 1878 C CA . THR A 1 236 ? -57.374 15.311 64.139 1.00 79.62 236 THR A CA 1
ATOM 1879 C C . THR A 1 236 ? -58.878 15.585 64.228 1.00 79.62 236 THR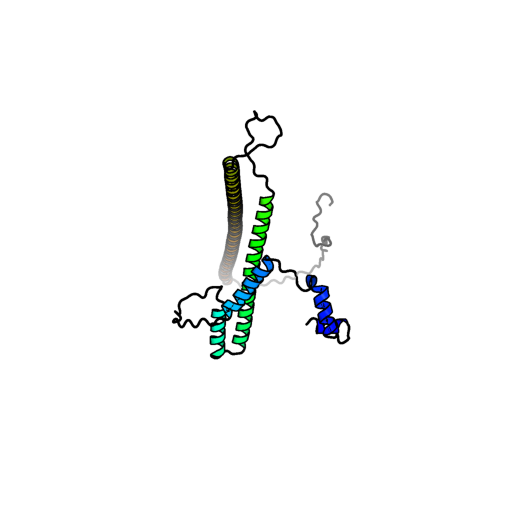 A C 1
ATOM 1881 O O . THR A 1 236 ? -59.368 15.981 65.287 1.00 79.62 236 THR A O 1
ATOM 1884 N N . LYS A 1 237 ? -59.641 15.327 63.156 1.00 78.69 237 LYS A N 1
ATOM 1885 C CA . LYS A 1 237 ? -61.115 15.341 63.195 1.00 78.69 237 LYS A CA 1
ATOM 1886 C C . LYS A 1 237 ? -61.668 14.235 64.097 1.00 78.69 237 LYS A C 1
ATOM 1888 O O . LYS A 1 237 ? -62.541 14.515 64.912 1.00 78.69 237 LYS A O 1
ATOM 1893 N N . ALA A 1 238 ? -61.149 13.012 63.997 1.00 71.94 238 ALA A N 1
ATOM 1894 C CA . ALA A 1 238 ? -61.553 11.890 64.843 1.00 71.94 238 ALA A CA 1
ATOM 1895 C C . ALA A 1 238 ? -61.223 12.138 66.324 1.00 71.94 238 ALA A C 1
ATOM 1897 O O . ALA A 1 238 ? -62.056 11.855 67.175 1.00 71.94 238 ALA A O 1
ATOM 1898 N N . ALA A 1 239 ? -60.078 12.749 66.642 1.00 70.19 239 ALA A N 1
ATOM 1899 C CA . ALA A 1 239 ? -59.734 13.170 68.002 1.00 70.19 239 ALA A CA 1
ATOM 1900 C C . ALA A 1 239 ? -60.663 14.283 68.527 1.00 70.19 239 ALA A C 1
ATOM 1902 O O . ALA A 1 239 ? -61.027 14.278 69.700 1.00 70.19 239 ALA A O 1
ATOM 1903 N N . ARG A 1 240 ? -61.116 15.206 67.662 1.00 61.31 240 ARG A N 1
ATOM 1904 C CA . ARG A 1 240 ? -62.154 16.197 68.012 1.00 61.31 240 ARG A CA 1
ATOM 1905 C C . ARG A 1 240 ? -63.522 15.561 68.283 1.00 61.31 240 ARG A C 1
ATOM 1907 O O . ARG A 1 240 ? -64.218 16.025 69.177 1.00 61.31 240 ARG A O 1
ATOM 1914 N N . ILE A 1 241 ? -63.905 14.524 67.534 1.00 57.19 241 ILE A N 1
ATOM 1915 C CA . ILE A 1 241 ? -65.189 13.814 67.700 1.00 57.19 241 ILE A CA 1
ATOM 1916 C C . ILE A 1 241 ? -65.135 12.830 68.886 1.00 57.19 241 ILE A C 1
ATOM 1918 O O . ILE A 1 241 ? -66.116 12.693 69.610 1.00 57.19 241 ILE A O 1
ATOM 1922 N N . GLY A 1 242 ? -63.983 12.202 69.143 1.00 51.91 242 GLY A N 1
ATOM 1923 C CA . GLY A 1 242 ? -63.756 11.232 70.222 1.00 51.91 242 GLY A CA 1
ATOM 1924 C C . GLY A 1 242 ? -63.789 11.809 71.642 1.00 51.91 242 GLY A C 1
ATOM 1925 O O . GLY A 1 242 ? -63.939 11.049 72.593 1.00 51.91 242 GLY A O 1
ATOM 1926 N N . ASN A 1 243 ? -63.754 13.137 71.803 1.00 53.22 243 ASN A N 1
ATOM 1927 C CA . ASN A 1 243 ? -64.077 13.785 73.082 1.00 53.22 243 ASN A CA 1
ATOM 1928 C C . ASN A 1 243 ? -65.589 13.829 73.375 1.00 53.22 243 ASN A C 1
ATOM 1930 O O . ASN A 1 243 ? -66.004 14.277 74.442 1.00 53.22 243 ASN A O 1
ATOM 1934 N N . THR A 1 244 ? -66.424 13.331 7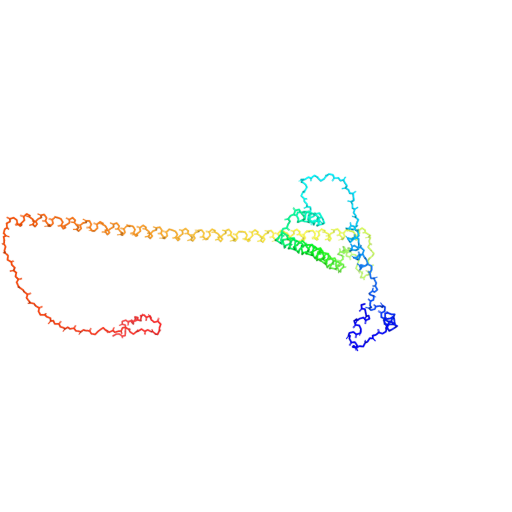2.462 1.00 51.25 244 THR A N 1
ATOM 1935 C CA . THR A 1 244 ? -67.860 13.163 72.663 1.00 51.25 244 THR A CA 1
ATOM 1936 C C . THR A 1 244 ? -68.295 11.770 72.205 1.00 51.25 244 THR A C 1
ATOM 1938 O O . THR A 1 244 ? -68.515 11.540 71.023 1.00 51.25 244 THR A O 1
ATOM 1941 N N . LYS A 1 245 ? -68.522 10.890 73.187 1.00 41.59 245 LYS A N 1
ATOM 1942 C CA . LYS A 1 245 ? -69.239 9.597 73.134 1.00 41.59 245 LYS A CA 1
ATOM 1943 C C . LYS A 1 245 ? -68.396 8.322 73.010 1.00 41.59 245 LYS A C 1
ATOM 1945 O O . LYS A 1 245 ? -67.805 7.990 71.989 1.00 41.59 245 LYS A O 1
ATOM 1950 N N . ALA A 1 246 ? -68.485 7.570 74.104 1.00 43.59 246 ALA A N 1
ATOM 1951 C CA . ALA A 1 246 ? -68.208 6.156 74.237 1.00 43.59 246 ALA A CA 1
ATOM 1952 C C . ALA A 1 246 ? -69.181 5.264 73.431 1.00 43.59 246 ALA A C 1
ATOM 1954 O O . ALA A 1 246 ? -70.311 5.657 73.152 1.00 43.59 246 ALA A O 1
ATOM 1955 N N . SER A 1 247 ? -68.741 4.012 73.243 1.00 51.41 247 SER A N 1
ATOM 1956 C CA . SER A 1 247 ? -69.528 2.770 73.111 1.00 51.41 247 SER A CA 1
ATOM 1957 C C . SER A 1 247 ? -70.340 2.523 71.826 1.00 51.41 247 SER A C 1
ATOM 1959 O O . SER A 1 247 ? -71.414 3.086 71.639 1.00 51.41 247 SER A O 1
ATOM 1961 N N . LYS A 1 248 ? -69.879 1.568 70.997 1.00 39.66 248 LYS A N 1
ATOM 1962 C CA . LYS A 1 248 ? -70.519 0.249 70.743 1.00 39.66 248 LYS A CA 1
ATOM 1963 C C . LYS A 1 248 ? -69.914 -0.444 69.511 1.00 39.66 248 LYS A C 1
ATOM 1965 O O . LYS A 1 248 ? -69.763 0.163 68.457 1.00 39.66 248 LYS A O 1
ATOM 1970 N N . GLN A 1 249 ? -69.614 -1.736 69.657 1.00 48.53 249 GLN A N 1
ATOM 1971 C CA . GLN A 1 249 ? -69.333 -2.660 68.553 1.00 48.53 249 GLN A CA 1
ATOM 1972 C C . GLN A 1 249 ? -70.626 -3.096 67.851 1.00 48.53 249 GLN A C 1
ATOM 1974 O O . GLN A 1 249 ? -71.681 -3.118 68.493 1.00 48.53 249 GLN A O 1
ATOM 1979 N N . PRO A 1 250 ? -70.522 -3.585 66.605 1.00 48.06 250 PRO A N 1
ATOM 1980 C CA . PRO A 1 250 ? -71.402 -4.652 66.162 1.00 48.06 250 PRO A CA 1
ATOM 1981 C C . PRO A 1 250 ? -70.643 -5.879 65.637 1.00 48.06 250 PRO A C 1
ATOM 1983 O O . PRO A 1 250 ? -69.677 -5.796 64.880 1.00 48.06 250 PRO A O 1
ATOM 1986 N N . HIS A 1 251 ? -71.172 -7.018 66.070 1.00 39.72 251 HIS A N 1
ATOM 1987 C CA . HIS A 1 251 ? -71.020 -8.365 65.535 1.00 39.72 251 HIS A CA 1
ATOM 1988 C C . HIS A 1 251 ? -71.647 -8.440 64.129 1.00 39.72 251 HIS A C 1
ATOM 1990 O O . HIS A 1 251 ? -72.688 -7.824 63.896 1.00 39.72 251 HIS A O 1
ATOM 1996 N N . GLY A 1 252 ? -71.066 -9.221 63.214 1.00 34.16 252 GLY A N 1
ATOM 1997 C CA . GLY A 1 252 ? -71.643 -9.451 61.886 1.00 34.16 252 GLY A CA 1
ATOM 1998 C C . GLY A 1 252 ? -70.895 -10.518 61.091 1.00 34.16 252 GLY A C 1
ATOM 1999 O O . GLY A 1 252 ? -69.943 -10.221 60.380 1.00 34.16 252 GLY A O 1
ATOM 2000 N N . GLU A 1 253 ? -71.335 -11.757 61.263 1.00 38.69 253 GLU A N 1
ATOM 2001 C CA . GLU A 1 253 ? -70.910 -12.986 60.594 1.00 38.69 253 GLU A CA 1
ATOM 2002 C C . GLU A 1 253 ? -71.537 -13.089 59.190 1.00 38.69 253 GLU A C 1
ATOM 2004 O O . GLU A 1 253 ? -72.736 -12.864 59.035 1.00 38.69 253 GLU A O 1
ATOM 2009 N N . ALA A 1 254 ? -70.743 -13.424 58.163 1.00 36.09 254 ALA A N 1
ATOM 2010 C CA . ALA A 1 254 ? -71.240 -13.759 56.824 1.00 36.09 254 ALA A CA 1
ATOM 2011 C C . ALA A 1 254 ? -70.288 -14.726 56.086 1.00 36.09 254 ALA A C 1
ATOM 2013 O O . ALA A 1 254 ? -69.333 -14.320 55.432 1.00 36.09 254 ALA A O 1
ATOM 2014 N N . VAL A 1 255 ? -70.566 -16.018 56.275 1.00 40.56 255 VAL A N 1
ATOM 2015 C CA . VAL A 1 255 ? -70.671 -17.104 55.277 1.00 40.56 255 VAL A CA 1
ATOM 2016 C C . VAL A 1 255 ? -69.706 -17.101 54.075 1.00 40.56 255 VAL A C 1
ATOM 2018 O O . VAL A 1 255 ? -69.800 -16.291 53.154 1.00 40.56 255 VAL A O 1
ATOM 2021 N N . GLN A 1 256 ? -68.866 -18.143 54.042 1.00 41.25 256 GLN A N 1
ATOM 2022 C CA . GLN A 1 256 ? -68.162 -18.659 52.865 1.00 41.25 256 GLN A CA 1
ATOM 2023 C C . GLN A 1 256 ? -69.142 -19.171 51.799 1.00 41.25 256 GLN A C 1
ATOM 2025 O O . GLN A 1 256 ? -70.023 -19.977 52.094 1.00 41.25 256 GLN A O 1
ATOM 2030 N N . VAL A 1 257 ? -68.911 -18.790 50.540 1.00 42.44 257 VAL A N 1
ATOM 2031 C CA . VAL A 1 257 ? -69.393 -19.532 49.369 1.00 42.44 257 VAL A CA 1
ATOM 2032 C C . VAL A 1 257 ? -68.218 -19.730 48.422 1.00 42.44 257 VAL A C 1
ATOM 2034 O O . VAL A 1 257 ? -67.738 -18.790 47.788 1.00 42.44 257 VAL A O 1
ATOM 2037 N N . ASP A 1 258 ? -67.774 -20.980 48.332 1.00 42.28 258 ASP A N 1
ATOM 2038 C CA . ASP A 1 258 ? -66.969 -21.481 47.231 1.00 42.28 258 ASP A CA 1
ATOM 2039 C C . ASP A 1 258 ? -67.711 -21.271 45.908 1.00 42.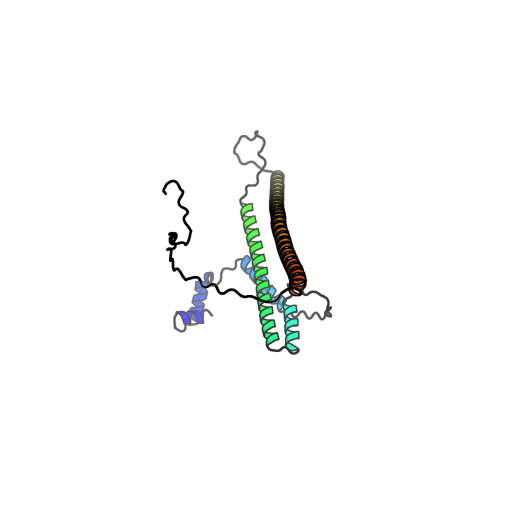28 258 ASP A C 1
ATOM 2041 O O . ASP A 1 258 ? -68.826 -21.758 45.703 1.00 42.28 258 ASP A O 1
ATOM 2045 N N . ARG A 1 259 ? -67.059 -20.600 44.957 1.00 33.28 259 ARG A N 1
ATOM 2046 C CA . ARG A 1 259 ? -67.365 -20.791 43.540 1.00 33.28 259 ARG A CA 1
ATOM 2047 C C . ARG A 1 259 ? -66.088 -20.750 42.722 1.00 33.28 259 ARG A C 1
ATOM 2049 O O . ARG A 1 259 ? -65.676 -19.718 42.199 1.00 33.28 259 ARG A O 1
ATOM 2056 N N . ALA A 1 260 ? -65.490 -21.930 42.605 1.00 44.06 260 ALA A N 1
ATOM 2057 C CA . ALA A 1 260 ? -64.572 -22.260 41.534 1.00 44.06 260 ALA A CA 1
ATOM 2058 C C . ALA A 1 260 ? -65.216 -21.925 40.175 1.00 44.06 260 ALA A C 1
ATOM 2060 O O . ALA A 1 260 ? -66.314 -22.385 39.855 1.00 44.06 260 ALA A O 1
ATOM 2061 N N . ALA A 1 261 ? -64.514 -21.129 39.371 1.00 38.25 261 ALA A N 1
ATOM 2062 C CA . ALA A 1 261 ? -64.764 -20.970 37.945 1.00 38.25 261 ALA A CA 1
ATOM 2063 C C . ALA A 1 261 ? -63.468 -21.343 37.205 1.00 38.25 261 ALA A C 1
ATOM 2065 O O . ALA A 1 261 ? -62.405 -20.829 37.564 1.00 38.25 261 ALA A O 1
ATOM 2066 N N . PRO A 1 262 ? -63.514 -22.249 36.211 1.00 43.00 262 PRO A N 1
ATOM 2067 C CA . PRO A 1 262 ? -62.319 -22.721 35.534 1.00 43.00 262 PRO A CA 1
ATOM 2068 C C . PRO A 1 262 ? -61.759 -21.617 34.637 1.00 43.00 262 PRO A C 1
ATOM 2070 O O . PRO A 1 262 ? -62.458 -21.022 33.814 1.00 43.00 262 PRO A O 1
ATOM 2073 N N . THR A 1 263 ? -60.467 -21.359 34.785 1.00 40.88 263 THR A N 1
ATOM 2074 C CA . THR A 1 263 ? -59.680 -20.574 33.844 1.00 40.88 263 THR A CA 1
ATOM 2075 C C . THR A 1 263 ? -59.582 -21.345 32.529 1.00 40.88 263 THR A C 1
ATOM 2077 O O . THR A 1 263 ? -58.997 -22.422 32.451 1.00 40.88 263 THR A O 1
ATOM 2080 N N . VAL A 1 264 ? -60.176 -20.802 31.466 1.00 48.34 264 VAL A N 1
ATOM 2081 C CA . VAL A 1 264 ? -59.990 -21.320 30.107 1.00 48.34 264 VAL A CA 1
ATOM 2082 C C . VAL A 1 264 ? -58.552 -21.014 29.693 1.00 48.34 264 VAL A C 1
ATOM 2084 O O . VAL A 1 264 ? -58.199 -19.877 29.376 1.00 48.34 264 VAL A O 1
ATOM 2087 N N . SER A 1 265 ? -57.701 -22.031 29.769 1.00 51.31 265 SER A N 1
ATOM 2088 C CA . SER A 1 265 ? -56.303 -21.992 29.353 1.00 51.31 265 SER A CA 1
ATOM 2089 C C . SER A 1 265 ? -56.203 -21.588 27.881 1.00 51.31 265 SER A C 1
ATOM 2091 O O . SER A 1 265 ? -56.673 -22.297 26.993 1.00 51.31 265 SER A O 1
ATOM 2093 N N . ALA A 1 266 ? -55.578 -20.442 27.607 1.00 56.06 266 ALA A N 1
ATOM 2094 C CA . ALA A 1 266 ? -55.234 -20.040 26.249 1.00 56.06 266 ALA A CA 1
ATOM 2095 C C . ALA A 1 266 ? -54.273 -21.077 25.645 1.00 56.06 266 ALA A C 1
ATOM 2097 O O . ALA A 1 266 ? -53.203 -21.329 26.199 1.00 56.06 266 ALA A O 1
ATOM 2098 N N . VAL A 1 267 ? -54.647 -21.669 24.510 1.00 59.88 267 VAL A N 1
ATOM 2099 C CA . VAL A 1 267 ? -53.803 -22.624 23.781 1.00 59.88 267 VAL A CA 1
ATOM 2100 C C . VAL A 1 267 ? -52.515 -21.915 23.348 1.00 59.88 267 VAL A C 1
ATOM 2102 O O . VAL A 1 267 ? -52.532 -20.984 22.541 1.00 59.88 267 VAL A O 1
ATOM 2105 N N . GLN A 1 268 ? -51.390 -22.338 23.922 1.00 58.78 268 GLN A N 1
ATOM 2106 C CA . GLN A 1 268 ? -50.055 -21.845 23.590 1.00 58.78 268 GLN A CA 1
ATOM 2107 C C . GLN A 1 268 ? -49.459 -22.698 22.463 1.00 58.78 268 GLN A C 1
ATOM 2109 O O . GLN A 1 268 ? -49.559 -23.923 22.476 1.00 58.78 268 GLN A O 1
ATOM 2114 N N . SER A 1 269 ? -48.807 -22.070 21.479 1.00 63.59 269 SER A N 1
ATOM 2115 C CA . SER A 1 269 ? -48.014 -22.820 20.492 1.00 63.59 269 SER A CA 1
ATOM 2116 C C . SER A 1 269 ? -46.769 -23.428 21.156 1.00 63.59 269 SER A C 1
ATOM 2118 O O . SER A 1 269 ? -46.314 -22.922 22.182 1.00 63.59 269 SER A O 1
ATOM 2120 N N . ARG A 1 270 ? -46.139 -24.444 20.540 1.00 62.25 270 ARG A N 1
ATOM 2121 C CA . ARG A 1 270 ? -44.884 -25.069 21.029 1.00 62.25 270 ARG A CA 1
ATOM 2122 C C . ARG A 1 270 ? -43.729 -24.080 21.297 1.00 62.25 270 ARG A C 1
ATOM 2124 O O . ARG A 1 270 ? -42.723 -24.473 21.872 1.00 62.25 270 ARG A O 1
ATOM 2131 N N . ARG A 1 271 ? -43.844 -22.813 20.875 1.00 68.12 271 ARG A N 1
ATOM 2132 C CA . ARG A 1 271 ? -42.869 -21.734 21.122 1.00 68.12 271 ARG A CA 1
ATOM 2133 C C . ARG A 1 271 ? -43.389 -20.612 22.042 1.00 68.12 271 ARG A C 1
ATOM 2135 O O . ARG A 1 271 ? -42.825 -19.522 22.033 1.00 68.12 271 ARG A O 1
ATOM 2142 N N . GLY A 1 272 ? -44.468 -20.839 22.795 1.00 69.25 272 GLY A N 1
ATOM 2143 C CA . GLY A 1 272 ? -44.908 -19.959 23.889 1.00 69.25 272 GLY A CA 1
ATOM 2144 C C . GLY A 1 272 ? -45.533 -18.618 23.482 1.00 69.25 272 GLY A C 1
ATOM 2145 O O . GLY A 1 272 ? -45.555 -17.690 24.286 1.00 69.25 272 GLY A O 1
ATOM 2146 N N . ARG A 1 273 ? -46.045 -18.466 22.251 1.00 72.69 273 ARG A N 1
ATOM 2147 C CA . ARG A 1 273 ? -46.774 -17.244 21.850 1.00 72.69 273 ARG A CA 1
ATOM 2148 C C . ARG A 1 273 ? -48.281 -17.386 22.057 1.00 72.69 273 ARG A C 1
ATOM 2150 O O . ARG A 1 273 ? -48.862 -18.401 21.682 1.00 72.69 273 ARG A O 1
ATOM 2157 N N . VAL A 1 274 ? -48.894 -16.327 22.592 1.00 76.88 274 VAL A N 1
ATOM 2158 C CA . VAL A 1 274 ? -50.349 -16.194 22.772 1.00 76.88 274 VAL A CA 1
ATOM 2159 C C . VAL A 1 274 ? -51.005 -15.906 21.420 1.00 76.88 274 VAL A C 1
ATOM 2161 O O . VAL A 1 274 ? -50.728 -14.876 20.802 1.00 76.88 274 VAL A O 1
ATOM 2164 N N . ILE A 1 275 ? -51.870 -16.811 20.959 1.00 68.12 275 ILE A N 1
ATOM 2165 C CA . ILE A 1 275 ? -52.623 -16.661 19.708 1.00 68.12 275 ILE A CA 1
ATOM 2166 C C . ILE A 1 275 ? -53.938 -15.941 20.022 1.00 68.12 275 ILE A C 1
ATOM 2168 O O . ILE A 1 275 ? -54.768 -16.451 20.768 1.00 68.12 275 ILE A O 1
ATOM 2172 N N . LYS A 1 276 ? -54.132 -14.746 19.455 1.00 74.69 276 LYS A N 1
ATOM 2173 C CA . LYS A 1 276 ? -55.417 -14.034 19.492 1.00 74.69 276 LYS A CA 1
ATOM 2174 C C . LYS A 1 276 ? -56.204 -14.405 18.238 1.00 74.69 276 LYS A C 1
ATOM 2176 O O . LYS A 1 276 ? -55.824 -13.991 17.146 1.00 74.69 276 LYS A O 1
ATOM 2181 N N . THR A 1 277 ? -57.270 -15.187 18.377 1.00 70.75 277 THR A N 1
ATOM 2182 C CA . THR A 1 277 ? -58.172 -15.477 17.256 1.00 70.75 277 THR A CA 1
ATOM 2183 C C . THR A 1 277 ? -59.084 -14.271 16.992 1.00 70.75 277 THR A C 1
ATOM 2185 O O . THR A 1 277 ? -59.628 -13.706 17.944 1.00 70.75 277 THR A O 1
ATOM 2188 N N . PRO A 1 278 ? -59.252 -13.838 15.731 1.00 73.31 278 PRO A N 1
ATOM 2189 C CA . PRO A 1 278 ? -60.147 -12.735 15.388 1.00 73.31 278 PRO A CA 1
ATOM 2190 C C . PRO A 1 278 ? -61.618 -13.103 15.640 1.00 73.31 278 PRO A C 1
ATOM 2192 O O . PRO A 1 278 ? -62.019 -14.252 15.469 1.00 73.31 278 PRO A O 1
ATOM 2195 N N . SER A 1 279 ? -62.433 -12.107 16.001 1.00 63.31 279 SER A N 1
ATOM 2196 C CA . SER A 1 279 ? -63.839 -12.246 16.432 1.00 63.31 279 SER A CA 1
ATOM 2197 C C . SER A 1 279 ? -64.806 -12.795 15.379 1.00 63.31 279 SER A C 1
ATOM 2199 O O . SER A 1 279 ? -65.971 -13.012 15.682 1.00 63.31 279 SER A O 1
ATOM 2201 N N . ARG A 1 280 ? -64.346 -13.014 14.145 1.00 64.25 280 ARG A N 1
ATOM 2202 C CA . ARG A 1 280 ? -65.171 -13.488 13.027 1.00 64.25 280 ARG A CA 1
ATOM 2203 C C . ARG A 1 280 ? -65.474 -14.994 13.076 1.00 64.25 280 ARG A C 1
ATOM 2205 O O . ARG A 1 280 ? -66.287 -15.459 12.292 1.00 64.25 280 ARG A O 1
ATOM 2212 N N . TYR A 1 281 ? -64.808 -15.729 13.967 1.00 59.66 281 TYR A N 1
ATOM 2213 C CA . TYR A 1 281 ? -64.947 -17.180 14.146 1.00 59.66 281 TYR A CA 1
ATOM 2214 C C . TYR A 1 281 ? -65.312 -17.553 15.591 1.00 59.66 281 TYR A C 1
ATOM 2216 O O . TYR A 1 281 ? -64.907 -18.610 16.074 1.00 59.66 281 TYR A O 1
ATOM 2224 N N . ARG A 1 282 ? -65.990 -16.650 16.307 1.00 54.88 282 ARG A N 1
ATOM 2225 C CA . ARG A 1 282 ? -66.481 -16.894 17.664 1.00 54.88 282 ARG A CA 1
ATOM 2226 C C . ARG A 1 282 ? -67.982 -17.116 17.658 1.00 54.88 282 ARG A C 1
ATOM 2228 O O . ARG A 1 282 ? -68.644 -16.444 16.840 1.00 54.88 282 ARG A O 1
#